Protein AF-Q30SD4-F1 (afdb_monomer_lite)

Radius of gyration: 23.13 Å; chains: 1; bounding box: 62×41×67 Å

Structure (mmCIF, N/CA/C/O backbone):
data_AF-Q30SD4-F1
#
_entry.id   AF-Q30SD4-F1
#
loop_
_atom_site.group_PDB
_atom_site.id
_atom_site.type_symbol
_atom_site.label_atom_id
_atom_site.label_alt_id
_atom_site.label_comp_id
_atom_site.label_asym_id
_atom_site.label_entity_id
_atom_site.label_seq_id
_atom_site.pdbx_PDB_ins_code
_atom_site.Cartn_x
_atom_site.Cartn_y
_atom_site.Cartn_z
_atom_site.occupancy
_atom_site.B_iso_or_equiv
_atom_site.auth_seq_id
_atom_site.auth_comp_id
_atom_site.auth_asym_id
_atom_site.auth_atom_id
_atom_site.pdbx_PDB_model_num
ATOM 1 N N . MET A 1 1 ? 18.926 -6.546 38.133 1.00 44.06 1 MET A N 1
ATOM 2 C CA . MET A 1 1 ? 18.300 -6.043 36.887 1.00 44.06 1 MET A CA 1
ATOM 3 C C . MET A 1 1 ? 18.639 -7.018 35.772 1.00 44.06 1 MET A C 1
ATOM 5 O O . MET A 1 1 ? 19.820 -7.206 35.518 1.00 44.06 1 MET A O 1
ATOM 9 N N . GLN A 1 2 ? 17.662 -7.690 35.157 1.00 50.31 2 GLN A N 1
ATOM 10 C CA . GLN A 1 2 ? 17.953 -8.517 33.979 1.00 50.31 2 GLN A CA 1
ATOM 11 C C . GLN A 1 2 ? 18.314 -7.593 32.810 1.00 50.31 2 GLN A C 1
ATOM 13 O O . GLN A 1 2 ? 17.524 -6.718 32.449 1.00 50.31 2 GLN A O 1
ATOM 18 N N . SER A 1 3 ? 19.510 -7.758 32.242 1.00 57.25 3 SER A N 1
ATOM 19 C CA . SER A 1 3 ? 19.921 -7.059 31.026 1.00 57.25 3 SER A CA 1
ATOM 20 C C . SER A 1 3 ? 19.121 -7.615 29.847 1.00 57.25 3 SER A C 1
ATOM 22 O O . SER A 1 3 ? 19.502 -8.573 29.180 1.00 57.25 3 SER A O 1
ATOM 24 N N . ASN A 1 4 ? 17.949 -7.038 29.590 1.00 68.81 4 ASN A N 1
ATOM 25 C CA . ASN A 1 4 ? 17.215 -7.365 28.376 1.00 68.81 4 ASN A CA 1
ATOM 26 C C . ASN A 1 4 ? 18.034 -6.891 27.173 1.00 68.81 4 ASN A C 1
ATOM 28 O O . ASN A 1 4 ? 18.190 -5.691 26.944 1.00 68.81 4 ASN A O 1
ATOM 32 N N . THR A 1 5 ? 18.566 -7.847 26.412 1.00 85.00 5 THR A N 1
ATOM 33 C CA . THR A 1 5 ? 19.289 -7.576 25.167 1.00 85.00 5 THR A CA 1
ATOM 34 C C . THR A 1 5 ? 18.397 -6.807 24.184 1.00 85.00 5 THR A C 1
ATOM 36 O O . THR A 1 5 ? 17.162 -6.877 24.247 1.00 85.00 5 THR A O 1
ATOM 39 N N . PHE A 1 6 ? 19.009 -6.086 23.237 1.00 88.25 6 PHE A N 1
ATOM 40 C CA . PHE A 1 6 ? 18.278 -5.379 22.177 1.00 88.25 6 PHE A CA 1
ATOM 41 C C . PHE A 1 6 ? 17.283 -6.300 21.456 1.00 88.25 6 PHE A C 1
ATOM 43 O O . PHE A 1 6 ? 16.153 -5.887 21.181 1.00 88.25 6 PHE A O 1
ATOM 50 N N . PHE A 1 7 ? 17.680 -7.553 21.203 1.00 87.75 7 PHE A N 1
ATOM 51 C CA . PHE A 1 7 ? 16.820 -8.550 20.579 1.00 87.75 7 PHE A CA 1
ATOM 52 C C . PHE A 1 7 ? 15.605 -8.874 21.450 1.00 87.75 7 PHE A C 1
ATOM 54 O O . PHE A 1 7 ? 14.485 -8.797 20.959 1.00 87.75 7 PHE A O 1
ATOM 61 N N . THR A 1 8 ? 15.784 -9.155 22.745 1.00 87.44 8 THR A N 1
ATOM 62 C CA . THR A 1 8 ? 14.663 -9.481 23.645 1.00 87.44 8 THR A CA 1
ATOM 63 C C . THR A 1 8 ? 13.639 -8.347 23.707 1.00 87.44 8 THR A C 1
ATOM 65 O O . THR A 1 8 ? 12.437 -8.597 23.633 1.00 87.44 8 THR A O 1
ATOM 68 N N . ARG A 1 9 ? 14.100 -7.090 23.759 1.00 85.81 9 ARG A N 1
ATOM 69 C CA . ARG A 1 9 ? 13.221 -5.909 23.798 1.00 85.81 9 ARG A CA 1
ATOM 70 C C . ARG A 1 9 ? 12.470 -5.672 22.485 1.00 85.81 9 ARG A C 1
ATOM 72 O O . ARG A 1 9 ? 11.329 -5.222 22.510 1.00 85.81 9 ARG A O 1
ATOM 79 N N . ASN A 1 10 ? 13.100 -5.962 21.346 1.00 89.88 10 ASN A N 1
ATOM 80 C CA . ASN A 1 10 ? 12.563 -5.646 20.020 1.00 89.88 10 ASN A CA 1
ATOM 81 C C . ASN A 1 10 ? 12.094 -6.873 19.227 1.00 89.88 10 ASN A C 1
ATOM 83 O O . ASN A 1 10 ? 11.762 -6.748 18.049 1.00 89.88 10 ASN A O 1
ATOM 87 N N . ARG A 1 11 ? 12.033 -8.051 19.855 1.00 89.88 11 ARG A N 1
ATOM 88 C CA . ARG A 1 11 ? 11.789 -9.341 19.195 1.00 89.88 11 ARG A CA 1
ATOM 89 C C . ARG A 1 11 ? 10.583 -9.314 18.262 1.00 89.88 11 ARG A C 1
ATOM 91 O O . ARG A 1 11 ? 10.686 -9.750 17.124 1.00 89.88 11 ARG A O 1
ATOM 98 N N . ALA A 1 12 ? 9.456 -8.772 18.720 1.00 86.88 12 ALA A N 1
ATOM 99 C CA . ALA A 1 12 ? 8.238 -8.703 17.916 1.00 86.88 12 ALA A CA 1
ATOM 100 C C . ALA A 1 12 ? 8.404 -7.822 16.666 1.00 86.88 12 ALA A C 1
ATOM 102 O O . ALA A 1 12 ? 7.915 -8.193 15.603 1.00 86.88 12 ALA A O 1
ATOM 103 N N . TYR A 1 13 ? 9.122 -6.698 16.763 1.00 89.31 13 TYR A N 1
ATOM 104 C CA . TYR A 1 13 ? 9.410 -5.838 15.612 1.00 89.31 13 TYR A CA 1
ATOM 105 C C . TYR A 1 13 ? 10.308 -6.549 14.604 1.00 89.31 13 TYR A C 1
ATOM 107 O O . TYR A 1 13 ? 9.969 -6.618 13.427 1.00 89.31 13 TYR A O 1
ATOM 115 N N . ILE A 1 14 ? 11.418 -7.114 15.089 1.00 88.06 14 ILE A N 1
ATOM 116 C CA . ILE A 1 14 ? 12.420 -7.789 14.260 1.00 88.06 14 ILE A CA 1
ATOM 117 C C . ILE A 1 14 ? 11.786 -8.974 13.533 1.00 88.06 14 ILE A C 1
ATOM 119 O O . ILE A 1 14 ? 11.896 -9.073 12.318 1.00 88.06 14 ILE A O 1
ATOM 123 N N . LEU A 1 15 ? 11.073 -9.845 14.253 1.00 89.69 15 LEU A N 1
ATOM 124 C CA . LEU A 1 15 ? 10.454 -11.028 13.656 1.00 89.69 15 LEU A CA 1
ATOM 125 C C . LEU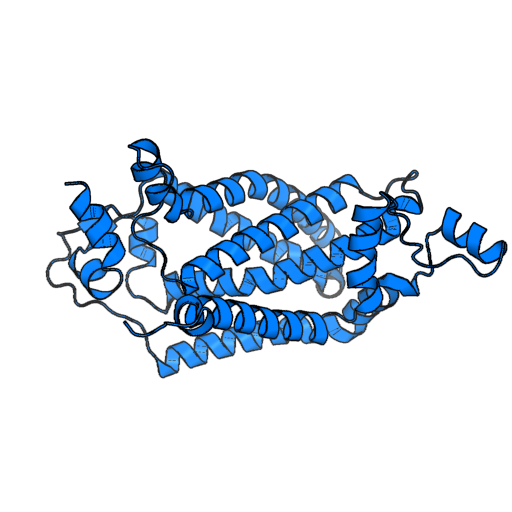 A 1 15 ? 9.326 -10.673 12.683 1.00 89.69 15 LEU A C 1
ATOM 127 O O . LEU A 1 15 ? 9.201 -11.332 11.658 1.00 89.69 15 LEU A O 1
ATOM 131 N N . THR A 1 16 ? 8.536 -9.629 12.963 1.00 85.19 16 THR A N 1
ATOM 132 C CA . THR A 1 16 ? 7.493 -9.183 12.023 1.00 85.19 16 THR A CA 1
ATOM 133 C C . THR A 1 16 ? 8.122 -8.641 10.742 1.00 85.19 16 THR A C 1
ATOM 135 O O . THR A 1 16 ? 7.699 -9.012 9.653 1.00 85.19 16 THR A O 1
ATOM 138 N N . LEU A 1 17 ? 9.155 -7.800 10.859 1.00 86.88 17 LEU A N 1
ATOM 139 C CA . LEU A 1 17 ? 9.842 -7.231 9.701 1.00 86.88 17 LEU A CA 1
ATOM 140 C C . LEU A 1 17 ? 10.563 -8.308 8.883 1.00 86.88 17 LEU A C 1
ATOM 142 O O . LEU A 1 17 ? 10.459 -8.301 7.663 1.00 86.88 17 LEU A O 1
ATOM 146 N N . LEU A 1 18 ? 11.240 -9.256 9.538 1.00 87.75 18 LEU A N 1
ATOM 147 C CA . LEU A 1 18 ? 11.870 -10.394 8.865 1.00 87.75 18 LEU A CA 1
ATOM 148 C C . LEU A 1 18 ? 10.833 -11.285 8.179 1.00 87.75 18 LEU A C 1
ATOM 150 O O . LEU A 1 18 ? 11.040 -11.669 7.036 1.00 87.75 18 LEU A O 1
ATOM 154 N N . GLY A 1 19 ? 9.712 -11.580 8.841 1.00 84.31 19 GLY A N 1
ATOM 155 C CA . GLY A 1 19 ? 8.626 -12.363 8.253 1.00 84.31 19 GLY A CA 1
ATOM 156 C C . GLY A 1 19 ? 8.065 -11.703 6.994 1.00 84.31 19 GLY A C 1
ATOM 157 O O . GLY A 1 19 ? 7.996 -12.342 5.949 1.00 84.31 19 GLY A O 1
ATOM 158 N N . LEU A 1 20 ? 7.746 -10.406 7.067 1.00 84.56 20 LEU A N 1
ATOM 159 C CA . LEU A 1 20 ? 7.292 -9.633 5.908 1.00 84.56 20 LEU A CA 1
ATOM 160 C C . LEU A 1 20 ? 8.366 -9.545 4.817 1.00 84.56 20 LEU A C 1
ATOM 162 O O . LEU A 1 20 ? 8.039 -9.662 3.642 1.00 84.56 20 LEU A O 1
ATOM 166 N N . GLY A 1 21 ? 9.635 -9.380 5.193 1.00 83.56 21 GLY A N 1
ATOM 167 C CA . GLY A 1 21 ? 10.759 -9.326 4.261 1.00 83.56 21 GLY A CA 1
ATOM 168 C C . GLY A 1 21 ? 10.976 -10.642 3.519 1.00 83.56 21 GLY A C 1
ATOM 169 O O . GLY A 1 21 ? 11.155 -10.625 2.310 1.00 83.56 21 GLY A O 1
ATOM 170 N N . VAL A 1 22 ? 10.901 -11.783 4.209 1.00 84.06 22 VAL A N 1
ATOM 171 C CA . VAL A 1 22 ? 11.019 -13.115 3.595 1.00 84.06 22 VAL A CA 1
ATOM 172 C C . VAL A 1 22 ? 9.834 -13.395 2.683 1.00 84.06 22 VAL A C 1
ATOM 174 O O . VAL A 1 22 ? 10.035 -13.810 1.547 1.00 84.06 22 VAL A O 1
ATOM 177 N N . VAL A 1 23 ? 8.608 -13.138 3.148 1.00 79.69 23 VAL A N 1
ATOM 178 C CA . VAL A 1 23 ? 7.401 -13.308 2.329 1.00 79.69 23 VAL A CA 1
ATOM 179 C C . VAL A 1 23 ? 7.492 -12.425 1.088 1.00 79.69 23 VAL A C 1
ATOM 181 O O . VAL A 1 23 ? 7.337 -12.919 -0.024 1.00 79.69 23 VAL A O 1
ATOM 184 N N . GLY A 1 24 ? 7.829 -11.147 1.262 1.00 78.50 24 GLY A N 1
ATOM 185 C CA . GLY A 1 24 ? 7.968 -10.219 0.151 1.00 78.50 24 GLY A CA 1
ATOM 186 C C . GLY A 1 24 ? 9.094 -10.591 -0.807 1.00 78.50 24 GLY A C 1
ATOM 187 O O . GLY A 1 24 ? 8.888 -10.545 -2.012 1.00 78.50 24 GLY A O 1
ATOM 188 N N . PHE A 1 25 ? 10.243 -11.040 -0.300 1.00 78.00 25 PHE A N 1
ATOM 189 C CA . PHE A 1 25 ? 11.340 -11.539 -1.127 1.00 78.00 25 PHE A CA 1
ATOM 190 C C . PHE A 1 25 ? 10.927 -12.771 -1.928 1.00 78.00 25 PHE A C 1
ATOM 192 O O . PHE A 1 25 ? 11.157 -12.798 -3.129 1.00 78.00 25 PHE A O 1
ATOM 199 N N . ILE A 1 26 ? 10.287 -13.764 -1.303 1.00 75.94 26 ILE A N 1
ATOM 200 C CA . ILE A 1 26 ? 9.808 -14.963 -2.003 1.00 75.94 26 ILE A CA 1
ATOM 201 C C . ILE A 1 26 ? 8.812 -14.564 -3.089 1.00 75.94 26 ILE A C 1
ATOM 203 O O . ILE A 1 26 ? 8.945 -15.023 -4.219 1.00 75.94 26 ILE A O 1
ATOM 207 N N . PHE A 1 27 ? 7.858 -13.682 -2.783 1.00 74.00 27 PHE A N 1
ATOM 208 C CA . PHE A 1 27 ? 6.905 -13.201 -3.778 1.00 74.00 27 PHE A CA 1
ATOM 209 C C . PHE A 1 27 ? 7.601 -12.485 -4.927 1.00 74.00 27 PHE A C 1
ATOM 211 O O . PHE A 1 27 ? 7.410 -12.852 -6.078 1.00 74.00 27 PHE A O 1
ATOM 218 N N . VAL A 1 28 ? 8.450 -11.505 -4.641 1.00 71.81 28 VAL A N 1
ATOM 219 C CA . VAL A 1 28 ? 9.130 -10.733 -5.681 1.00 71.81 28 VAL A CA 1
ATOM 220 C C . VAL A 1 28 ? 10.075 -11.624 -6.497 1.00 71.81 28 VAL A C 1
ATOM 222 O O . VAL A 1 28 ? 10.007 -11.593 -7.716 1.00 71.81 28 VAL A O 1
ATOM 225 N N . ALA A 1 29 ? 10.877 -12.485 -5.868 1.00 70.38 29 ALA A N 1
ATOM 226 C CA . ALA A 1 29 ? 11.831 -13.372 -6.543 1.00 70.38 29 ALA A CA 1
ATOM 227 C C . ALA A 1 29 ? 11.169 -14.495 -7.353 1.00 70.38 29 ALA A C 1
ATOM 229 O O . ALA A 1 29 ? 11.699 -14.931 -8.376 1.00 70.38 29 ALA A O 1
ATOM 230 N N . PHE A 1 30 ? 10.038 -15.022 -6.879 1.00 69.12 30 PHE A N 1
ATOM 231 C CA . PHE A 1 30 ? 9.330 -16.092 -7.575 1.00 69.12 30 PHE A CA 1
ATOM 232 C C . PHE A 1 30 ? 8.461 -15.538 -8.708 1.00 69.12 30 PHE A C 1
ATOM 234 O O . PHE A 1 30 ? 8.363 -16.156 -9.769 1.00 69.12 30 PHE A O 1
ATOM 241 N N . MET A 1 31 ? 7.864 -14.362 -8.517 1.00 64.75 31 MET A N 1
ATOM 242 C CA . MET A 1 31 ? 6.893 -13.801 -9.456 1.00 64.75 31 MET A CA 1
ATOM 243 C C . MET A 1 31 ? 7.508 -12.850 -10.469 1.00 64.75 31 MET A C 1
ATOM 245 O O . MET A 1 31 ? 7.034 -12.776 -11.601 1.00 64.75 31 MET A O 1
ATOM 249 N N . MET A 1 32 ? 8.567 -12.148 -10.081 1.00 67.25 32 MET A N 1
ATOM 250 C CA . MET A 1 32 ? 9.343 -11.313 -10.976 1.00 67.25 32 MET A CA 1
ATOM 251 C C . MET A 1 32 ? 10.646 -12.030 -11.288 1.00 67.25 32 MET A C 1
ATOM 253 O O . MET A 1 32 ? 11.397 -12.431 -10.402 1.00 67.25 32 MET A O 1
ATOM 257 N N . ILE A 1 33 ? 10.924 -12.187 -12.574 1.00 66.56 33 ILE A N 1
ATOM 258 C CA . ILE A 1 33 ? 12.281 -12.482 -13.000 1.00 66.56 33 ILE A CA 1
ATOM 259 C C . ILE A 1 33 ? 12.978 -11.114 -12.994 1.00 66.56 33 ILE A C 1
ATOM 261 O O . ILE A 1 33 ? 12.456 -10.166 -13.570 1.00 66.56 33 ILE A O 1
ATOM 265 N N . MET A 1 34 ? 14.081 -10.975 -12.265 1.00 70.56 34 MET A N 1
ATOM 266 C CA . MET A 1 34 ? 14.820 -9.716 -12.176 1.00 70.56 34 MET A CA 1
ATOM 267 C C . MET A 1 34 ? 16.307 -9.982 -11.969 1.00 70.56 34 MET A C 1
ATOM 269 O O . MET A 1 34 ? 16.675 -10.911 -11.244 1.00 70.56 34 MET A O 1
ATOM 273 N N . ASP A 1 35 ? 17.152 -9.137 -12.553 1.00 73.75 35 ASP A N 1
ATOM 274 C CA . ASP A 1 35 ? 18.556 -9.045 -12.166 1.00 73.75 35 ASP A CA 1
ATOM 275 C C . ASP A 1 35 ? 18.655 -8.332 -10.805 1.00 73.75 35 ASP A C 1
ATOM 277 O O . ASP A 1 35 ? 18.498 -7.113 -10.694 1.00 73.75 35 ASP A O 1
ATOM 281 N N . TRP A 1 36 ? 18.882 -9.112 -9.746 1.00 76.38 36 TRP A N 1
ATOM 282 C CA . TRP A 1 36 ? 19.004 -8.610 -8.375 1.00 76.38 36 TRP A CA 1
ATOM 283 C C . TRP A 1 36 ? 20.210 -7.698 -8.175 1.00 76.38 36 TRP A C 1
ATOM 285 O O . TRP A 1 36 ? 20.140 -6.754 -7.386 1.00 76.38 36 TRP A O 1
ATOM 295 N N . GLU A 1 37 ? 21.310 -7.971 -8.872 1.00 82.06 37 GLU A N 1
ATOM 296 C CA . GLU A 1 37 ? 22.510 -7.154 -8.772 1.00 82.06 37 GLU A CA 1
ATOM 297 C C . GLU A 1 37 ? 22.239 -5.776 -9.371 1.00 82.06 37 GLU A C 1
ATOM 299 O O . GLU A 1 37 ? 22.470 -4.757 -8.713 1.00 82.06 37 GLU A O 1
ATOM 304 N N . TYR A 1 38 ? 21.669 -5.744 -10.576 1.00 78.81 38 TYR A N 1
ATOM 305 C CA . TYR A 1 38 ? 21.277 -4.499 -11.219 1.00 78.81 38 TYR A CA 1
ATOM 306 C C . TYR A 1 38 ? 20.223 -3.750 -10.395 1.00 78.81 38 TYR A C 1
ATOM 308 O O . TYR A 1 38 ? 20.369 -2.553 -10.146 1.00 78.81 38 TYR A O 1
ATOM 316 N N . PHE A 1 39 ? 19.178 -4.439 -9.924 1.00 80.38 39 PHE A N 1
ATOM 317 C CA . PHE A 1 39 ? 18.084 -3.829 -9.164 1.00 80.38 39 PHE A CA 1
ATOM 318 C C . PHE A 1 39 ? 18.554 -3.145 -7.880 1.00 80.38 39 PHE A C 1
ATOM 320 O O . PHE A 1 39 ? 18.006 -2.113 -7.504 1.00 80.38 39 PHE A O 1
ATOM 327 N N . VAL A 1 40 ? 19.570 -3.689 -7.209 1.00 84.25 40 VAL A N 1
ATOM 328 C CA . VAL A 1 40 ? 20.144 -3.064 -6.011 1.00 84.25 40 VAL A CA 1
ATOM 329 C C . VAL A 1 40 ? 21.113 -1.939 -6.382 1.00 84.25 40 VAL A C 1
ATOM 331 O O . VAL A 1 40 ? 21.098 -0.883 -5.748 1.00 84.25 40 VAL A O 1
ATOM 334 N N . LYS A 1 41 ? 21.951 -2.127 -7.408 1.00 88.00 41 LYS A N 1
ATOM 335 C CA . LYS A 1 41 ? 22.983 -1.148 -7.786 1.00 88.00 41 LYS A CA 1
ATOM 336 C C . LYS A 1 41 ? 22.426 0.089 -8.482 1.00 88.00 41 LYS A C 1
ATOM 338 O O . LYS A 1 41 ? 22.918 1.184 -8.237 1.00 88.00 41 LYS A O 1
ATOM 343 N N . PHE A 1 42 ? 21.409 -0.054 -9.323 1.00 87.38 42 PHE A N 1
ATOM 344 C CA . PHE A 1 42 ? 20.836 1.053 -10.085 1.00 87.38 42 PHE A CA 1
ATOM 345 C C . PHE A 1 42 ? 20.269 2.197 -9.232 1.00 87.38 42 PHE A C 1
ATOM 347 O O . PHE A 1 42 ? 20.674 3.335 -9.461 1.00 87.38 42 PHE A O 1
ATOM 354 N N . PRO A 1 43 ? 19.407 1.973 -8.220 1.00 88.94 43 PRO A N 1
ATOM 355 C CA . PRO A 1 43 ? 18.937 3.065 -7.372 1.00 88.94 43 PRO A CA 1
ATOM 356 C C . PRO A 1 43 ? 20.086 3.731 -6.606 1.00 88.94 43 PRO A C 1
ATOM 358 O O . PRO A 1 43 ? 20.078 4.948 -6.452 1.00 88.94 43 PRO A O 1
ATOM 361 N N . LEU A 1 44 ? 21.102 2.971 -6.175 1.00 90.38 44 LEU A N 1
ATOM 362 C CA . LEU A 1 44 ? 22.301 3.540 -5.551 1.00 90.38 44 LEU A CA 1
ATOM 363 C C . LEU A 1 44 ? 23.075 4.422 -6.535 1.00 90.38 44 LEU A C 1
ATOM 365 O O . LEU A 1 44 ? 23.457 5.529 -6.175 1.00 90.38 44 LEU A O 1
ATOM 369 N N . HIS A 1 45 ? 23.259 3.971 -7.776 1.00 88.50 45 HIS A N 1
ATOM 370 C CA . HIS A 1 45 ? 23.884 4.755 -8.843 1.00 88.50 45 HIS A CA 1
ATOM 371 C C . HIS A 1 45 ? 23.137 6.065 -9.087 1.00 88.50 45 HIS A C 1
ATOM 373 O O . HIS A 1 45 ? 23.755 7.126 -9.063 1.00 88.50 45 HIS A O 1
ATOM 379 N N . VAL A 1 46 ? 21.810 6.013 -9.227 1.00 89.38 46 VAL A N 1
ATOM 380 C CA . VAL A 1 46 ? 20.964 7.206 -9.404 1.00 89.38 46 VAL A CA 1
ATOM 381 C C . VAL A 1 46 ? 21.110 8.165 -8.219 1.00 89.38 46 VAL A C 1
ATOM 383 O O . VAL A 1 46 ? 21.283 9.362 -8.424 1.00 89.38 46 VAL A O 1
ATOM 386 N N . ILE A 1 47 ? 21.084 7.660 -6.982 1.00 89.38 47 ILE A N 1
ATOM 387 C CA . ILE A 1 47 ? 21.203 8.487 -5.770 1.00 89.38 47 ILE A CA 1
ATOM 388 C C . ILE A 1 47 ? 22.596 9.122 -5.651 1.00 89.38 47 ILE A C 1
ATOM 390 O O . ILE A 1 47 ? 22.706 10.279 -5.255 1.00 89.38 47 ILE A O 1
ATOM 394 N N . LEU A 1 48 ? 23.656 8.374 -5.965 1.00 90.50 48 LEU A N 1
ATOM 395 C CA . LEU A 1 48 ? 25.040 8.809 -5.759 1.00 90.50 48 LEU A CA 1
ATOM 396 C C . LEU A 1 48 ? 25.580 9.686 -6.895 1.00 90.50 48 LEU A C 1
ATOM 398 O O . LEU A 1 48 ? 26.455 10.512 -6.649 1.00 90.50 48 LEU A O 1
ATOM 402 N N . SER A 1 49 ? 25.090 9.504 -8.122 1.00 87.94 49 SER A N 1
ATOM 403 C CA . SER A 1 49 ? 25.603 10.197 -9.314 1.00 87.94 49 SER A CA 1
ATOM 404 C C . SER A 1 49 ? 24.598 11.139 -9.977 1.00 87.94 49 SER A C 1
ATOM 406 O O . SER A 1 49 ? 24.995 11.971 -10.788 1.00 87.94 49 SER A O 1
ATOM 408 N N . GLY A 1 50 ? 23.302 11.010 -9.673 1.00 84.94 50 GLY A N 1
ATOM 409 C CA . GLY A 1 50 ? 22.230 11.696 -10.399 1.00 84.94 50 GLY A CA 1
ATOM 410 C C . GLY A 1 50 ? 21.952 11.131 -11.799 1.00 84.94 50 GLY A C 1
ATOM 411 O O . GLY A 1 50 ? 21.038 11.606 -12.469 1.00 84.94 50 GLY A O 1
ATOM 412 N N . ASP A 1 51 ? 22.703 10.123 -12.253 1.00 85.56 51 ASP A N 1
ATOM 413 C CA . ASP A 1 51 ? 22.591 9.561 -13.599 1.00 85.56 51 ASP A CA 1
ATOM 414 C C . ASP A 1 51 ? 21.510 8.475 -13.678 1.00 85.56 51 ASP A C 1
ATOM 416 O O . ASP A 1 51 ? 21.582 7.431 -13.028 1.00 85.56 51 ASP A O 1
ATOM 420 N N . THR A 1 52 ? 20.515 8.712 -14.530 1.00 85.25 52 THR A N 1
ATOM 421 C CA . THR A 1 52 ? 19.351 7.839 -14.735 1.00 85.25 52 THR A CA 1
ATOM 422 C C . THR A 1 52 ? 19.482 6.903 -15.936 1.00 85.25 52 THR A C 1
ATOM 424 O O . THR A 1 52 ? 18.696 5.958 -16.050 1.00 85.25 52 THR A O 1
ATOM 427 N N . ARG A 1 53 ? 20.522 7.076 -16.770 1.00 81.62 53 ARG A N 1
ATOM 428 C CA . ARG A 1 53 ? 20.748 6.298 -18.005 1.00 81.62 53 ARG A CA 1
ATOM 429 C C . ARG A 1 53 ? 20.914 4.803 -17.745 1.00 81.62 53 ARG A C 1
ATOM 431 O O . ARG A 1 53 ? 20.697 3.991 -18.640 1.00 81.62 53 ARG A O 1
ATOM 438 N N . GLY A 1 54 ? 21.315 4.425 -16.530 1.00 78.12 54 GLY A N 1
ATOM 439 C CA . GLY A 1 54 ? 21.435 3.030 -16.103 1.00 78.12 54 GLY A CA 1
ATOM 440 C C . GLY A 1 54 ? 22.692 2.309 -16.581 1.00 78.12 54 GLY A C 1
ATOM 441 O O . GLY A 1 54 ? 22.766 1.082 -16.478 1.00 78.12 54 GLY A O 1
ATOM 442 N N . VAL A 1 55 ? 23.678 3.044 -17.098 1.00 82.69 55 VAL A N 1
ATOM 443 C CA . VAL A 1 55 ? 24.999 2.517 -17.460 1.00 82.69 55 VAL A CA 1
ATOM 444 C C . VAL A 1 55 ? 25.827 2.365 -16.180 1.00 82.69 55 VAL A C 1
ATOM 446 O O . VAL A 1 55 ? 26.426 3.323 -15.708 1.00 82.69 55 VAL A O 1
ATOM 449 N N . LEU A 1 56 ? 25.819 1.162 -15.597 1.00 82.19 56 LEU A N 1
ATOM 450 C CA . LEU A 1 56 ? 26.496 0.876 -14.319 1.00 82.19 56 LEU A CA 1
ATOM 451 C C . LEU A 1 56 ? 27.984 0.525 -14.465 1.00 82.19 56 LEU A C 1
ATOM 453 O O . LEU A 1 56 ? 28.709 0.486 -13.474 1.00 82.19 56 LEU A O 1
ATOM 457 N N . VAL A 1 57 ? 28.426 0.220 -15.685 1.00 80.62 57 VAL A N 1
ATOM 458 C CA . VAL A 1 57 ? 29.802 -0.170 -16.014 1.00 80.62 57 VAL A CA 1
ATOM 459 C C . VAL A 1 57 ? 30.218 0.577 -17.273 1.00 80.62 57 VAL A C 1
ATOM 461 O O . VAL A 1 57 ? 29.393 0.786 -18.168 1.00 80.62 57 VAL A O 1
ATOM 464 N N . GLU A 1 58 ? 31.487 0.976 -17.346 1.00 82.56 58 GLU A N 1
ATOM 465 C CA . GLU A 1 58 ? 32.024 1.648 -18.526 1.00 82.56 58 GLU A CA 1
ATOM 466 C C . GLU A 1 58 ? 31.891 0.773 -19.789 1.00 82.56 58 GLU A C 1
ATOM 468 O O . GLU A 1 58 ? 32.089 -0.446 -19.734 1.00 82.56 58 GLU A O 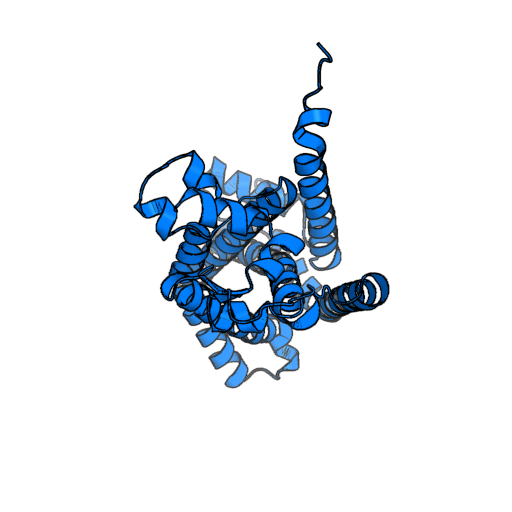1
ATOM 473 N N . PRO A 1 59 ? 31.528 1.369 -20.940 1.00 83.50 59 PRO A N 1
ATOM 474 C CA . PRO A 1 59 ? 31.397 0.635 -22.192 1.00 83.50 59 PRO A CA 1
ATOM 475 C C . PRO A 1 59 ? 32.758 0.099 -22.657 1.00 83.50 59 PRO A C 1
ATOM 477 O O . PRO A 1 59 ? 33.760 0.805 -22.626 1.00 83.50 59 PRO A O 1
ATOM 480 N N . THR A 1 60 ? 32.790 -1.132 -23.171 1.00 88.69 60 THR A N 1
ATOM 481 C CA . THR A 1 60 ? 34.026 -1.783 -23.645 1.00 88.69 60 THR A CA 1
ATOM 482 C C . THR A 1 60 ? 34.419 -1.372 -25.066 1.00 88.69 60 THR A C 1
ATOM 484 O O . THR A 1 60 ? 35.471 -1.769 -25.563 1.00 88.69 60 THR A O 1
ATOM 487 N N . SER A 1 61 ? 33.578 -0.591 -25.753 1.00 90.12 61 SER A N 1
ATOM 488 C CA . SER A 1 61 ? 33.834 -0.092 -27.106 1.00 90.12 61 SER A CA 1
ATOM 489 C C . SER A 1 61 ? 33.100 1.221 -27.390 1.00 90.12 61 SER A C 1
ATOM 491 O O . SER A 1 61 ? 32.051 1.504 -26.808 1.00 90.12 61 SER A O 1
ATOM 493 N N . ASN A 1 62 ? 33.598 1.985 -28.369 1.00 90.50 62 ASN A N 1
ATOM 494 C CA . ASN A 1 62 ? 32.938 3.204 -28.860 1.00 90.50 62 ASN A CA 1
ATOM 495 C C . ASN A 1 62 ? 31.538 2.922 -29.422 1.00 90.50 62 ASN A C 1
ATOM 497 O O . ASN A 1 62 ? 30.624 3.724 -29.245 1.00 90.50 62 ASN A O 1
ATOM 501 N N . TYR A 1 63 ? 31.350 1.763 -30.061 1.00 85.69 63 TYR A N 1
ATOM 502 C CA . TYR A 1 63 ? 30.037 1.338 -30.540 1.00 85.69 63 TYR A CA 1
ATOM 503 C C . TYR A 1 63 ? 29.061 1.136 -29.376 1.00 85.69 63 TYR A C 1
ATOM 505 O O . TYR A 1 63 ? 27.952 1.661 -29.408 1.00 85.69 63 TYR A O 1
ATOM 513 N N . GLN A 1 64 ? 29.486 0.450 -28.310 1.00 83.62 64 GLN A N 1
ATOM 514 C CA . GLN A 1 64 ? 28.659 0.273 -27.118 1.00 83.62 64 GLN A CA 1
ATOM 515 C C . GLN A 1 64 ? 28.365 1.609 -26.423 1.00 83.62 64 GLN A C 1
ATOM 517 O O . GLN A 1 64 ? 27.238 1.824 -25.990 1.00 83.62 64 GLN A O 1
ATOM 522 N N . ALA A 1 65 ? 29.335 2.524 -26.353 1.00 84.25 65 ALA A N 1
ATOM 523 C CA . ALA A 1 65 ? 29.121 3.865 -25.811 1.00 84.25 65 ALA A CA 1
ATOM 524 C C . ALA A 1 65 ? 28.044 4.631 -26.600 1.00 84.25 65 ALA A C 1
ATOM 526 O O . ALA A 1 65 ? 27.127 5.197 -26.007 1.00 84.25 65 ALA A O 1
ATOM 527 N N . MET A 1 66 ? 28.115 4.586 -27.934 1.00 84.69 66 MET A N 1
ATOM 528 C CA . MET A 1 66 ? 27.130 5.200 -28.827 1.00 84.69 66 MET A CA 1
ATOM 529 C C . MET A 1 66 ? 25.737 4.577 -28.658 1.00 84.69 66 MET A C 1
ATOM 531 O O . MET A 1 66 ? 24.754 5.303 -28.534 1.00 84.69 66 MET A O 1
ATOM 535 N N . VAL A 1 67 ? 25.642 3.244 -28.610 1.00 81.81 67 VAL A N 1
ATOM 536 C CA . VAL A 1 67 ? 24.371 2.533 -28.393 1.00 81.81 67 VAL A CA 1
ATOM 537 C C . VAL A 1 67 ? 23.780 2.877 -27.027 1.00 81.81 67 VAL A C 1
ATOM 539 O O . VAL A 1 67 ? 22.600 3.206 -26.947 1.00 81.81 67 VAL A O 1
ATOM 542 N N . ASN A 1 68 ? 24.597 2.879 -25.970 1.00 82.00 68 ASN A N 1
ATOM 543 C CA . ASN A 1 68 ? 24.163 3.249 -24.626 1.00 82.00 68 ASN A CA 1
ATOM 544 C C . ASN A 1 68 ? 23.644 4.693 -24.574 1.00 82.00 68 ASN A C 1
ATOM 546 O O . ASN A 1 68 ? 22.638 4.961 -23.923 1.00 82.00 68 ASN A O 1
ATOM 550 N N . ALA A 1 69 ? 24.304 5.617 -25.275 1.00 78.50 69 ALA A N 1
ATOM 551 C CA . ALA A 1 69 ? 23.873 7.006 -25.354 1.00 78.50 69 ALA A CA 1
ATOM 552 C C . ALA A 1 69 ? 22.561 7.168 -26.137 1.00 78.50 69 ALA A C 1
ATOM 554 O O . ALA A 1 69 ? 21.720 7.971 -25.747 1.00 78.50 69 ALA A O 1
ATOM 555 N N . ALA A 1 70 ? 22.353 6.402 -27.209 1.00 74.69 70 ALA A N 1
ATOM 556 C CA . ALA A 1 70 ? 21.169 6.526 -28.059 1.00 74.69 70 ALA A CA 1
ATOM 557 C C . ALA A 1 70 ? 19.940 5.769 -27.524 1.00 74.69 70 ALA A C 1
ATOM 559 O O . ALA A 1 70 ? 18.818 6.256 -27.639 1.00 74.69 70 ALA A O 1
ATOM 560 N N . PHE A 1 71 ? 20.137 4.593 -26.921 1.00 73.19 71 PHE A N 1
ATOM 561 C CA . PHE A 1 71 ? 19.057 3.654 -26.582 1.00 73.19 71 PHE A CA 1
ATOM 562 C C . PHE A 1 71 ? 19.071 3.184 -25.121 1.00 73.19 71 PHE A C 1
ATOM 564 O O . PHE A 1 71 ? 18.183 2.437 -24.702 1.00 73.19 71 PHE A O 1
ATOM 571 N N . GLY A 1 72 ? 20.054 3.626 -24.336 1.00 75.31 72 GLY A N 1
ATOM 572 C CA . GLY A 1 72 ? 20.329 3.099 -23.005 1.00 75.31 72 GLY A CA 1
ATOM 573 C C . GLY A 1 72 ? 21.164 1.813 -23.063 1.00 75.31 72 GLY A C 1
ATOM 574 O O . GLY A 1 72 ? 21.384 1.251 -24.140 1.00 75.31 72 GLY A O 1
ATOM 575 N N . PRO A 1 73 ? 21.648 1.322 -21.909 1.00 73.19 73 PRO A N 1
ATOM 576 C CA . PRO A 1 73 ? 22.337 0.040 -21.823 1.00 73.19 73 PRO A CA 1
ATOM 577 C C . PRO A 1 73 ? 21.426 -1.079 -22.315 1.00 73.19 73 PRO A C 1
ATOM 579 O O . PRO A 1 73 ? 20.201 -0.916 -22.344 1.00 73.19 73 PRO A O 1
ATOM 582 N N . SER A 1 74 ? 22.046 -2.207 -22.684 1.00 67.06 74 SER A N 1
ATOM 583 C CA . SER A 1 74 ? 21.377 -3.384 -23.248 1.00 67.06 74 SER A CA 1
ATOM 584 C C . SER A 1 74 ? 19.980 -3.582 -22.666 1.00 67.06 74 SER A C 1
ATOM 586 O O . SER A 1 74 ? 19.792 -3.549 -21.447 1.00 67.06 74 SER A O 1
ATOM 588 N N . TYR A 1 75 ? 19.000 -3.822 -23.545 1.00 55.81 75 TYR A N 1
ATOM 589 C CA . TYR A 1 75 ? 17.633 -4.165 -23.151 1.00 55.81 75 TYR A CA 1
ATOM 590 C C . TYR A 1 75 ? 17.623 -5.238 -22.056 1.00 55.81 75 TYR A C 1
ATOM 592 O O . TYR A 1 75 ? 16.802 -5.165 -21.142 1.00 55.81 75 TYR A O 1
ATOM 600 N N . ASN A 1 76 ? 18.618 -6.135 -22.113 1.00 56.56 76 ASN A N 1
ATOM 601 C CA . ASN A 1 76 ? 18.826 -7.242 -21.201 1.00 56.56 76 ASN A CA 1
ATOM 602 C C . ASN A 1 76 ? 19.223 -6.859 -19.755 1.00 56.56 76 ASN A C 1
ATOM 604 O O . ASN A 1 76 ? 19.303 -7.740 -18.917 1.00 56.56 76 ASN A O 1
ATOM 608 N N . ALA A 1 77 ? 19.484 -5.584 -19.451 1.00 57.12 77 ALA A N 1
ATOM 609 C CA . ALA A 1 77 ? 19.959 -5.156 -18.129 1.00 57.12 77 ALA A CA 1
ATOM 610 C C . ALA A 1 77 ? 18.845 -4.986 -17.074 1.00 57.12 77 ALA A C 1
ATOM 612 O O . ALA A 1 77 ? 19.110 -5.058 -15.882 1.00 57.12 77 ALA A O 1
ATOM 613 N N . ILE A 1 78 ? 17.603 -4.727 -17.502 1.00 55.91 78 ILE A N 1
ATOM 614 C CA . ILE A 1 78 ? 16.424 -4.620 -16.614 1.00 55.91 78 ILE A CA 1
ATOM 615 C C . ILE A 1 78 ? 15.212 -5.336 -17.224 1.00 55.91 78 ILE A C 1
ATOM 617 O O . ILE A 1 78 ? 14.390 -5.910 -16.513 1.00 55.91 78 ILE A O 1
ATOM 621 N N . ALA A 1 79 ? 15.035 -5.249 -18.548 1.00 51.47 79 ALA A N 1
ATOM 622 C CA . ALA A 1 79 ? 13.770 -5.565 -19.206 1.00 51.47 79 ALA A CA 1
ATOM 623 C C . ALA A 1 79 ? 13.669 -6.858 -20.039 1.00 51.47 79 ALA A C 1
ATOM 625 O O . ALA A 1 79 ? 12.542 -7.119 -20.475 1.00 51.47 79 ALA A O 1
ATOM 626 N N . PRO A 1 80 ? 14.696 -7.715 -20.249 1.00 48.97 80 PRO A N 1
ATOM 627 C CA . PRO A 1 80 ? 14.407 -9.007 -20.862 1.00 48.97 80 PRO A CA 1
ATOM 628 C C . PRO A 1 80 ? 13.505 -9.791 -19.908 1.00 48.97 80 PRO A C 1
ATOM 630 O O . PRO A 1 80 ? 12.620 -10.501 -20.359 1.00 48.97 80 PRO A O 1
ATOM 633 N N . GLU A 1 81 ? 13.641 -9.577 -18.598 1.00 49.94 81 GLU A N 1
ATOM 634 C CA . GLU A 1 81 ? 12.889 -10.264 -17.577 1.00 49.94 81 GLU A CA 1
ATOM 635 C C . GLU A 1 81 ? 11.515 -9.659 -17.278 1.00 49.94 81 GLU A C 1
ATOM 637 O O . GLU A 1 81 ? 10.699 -10.394 -16.756 1.00 49.94 81 GLU A O 1
ATOM 642 N N . ILE A 1 82 ? 11.165 -8.420 -17.668 1.00 46.41 82 ILE A N 1
ATOM 643 C CA . ILE A 1 82 ? 9.756 -7.961 -17.579 1.00 46.41 82 ILE A CA 1
ATOM 644 C C . ILE A 1 82 ? 8.949 -8.618 -18.681 1.00 46.41 82 ILE A C 1
ATOM 646 O O . ILE A 1 82 ? 7.892 -9.168 -18.408 1.00 46.41 82 ILE A O 1
ATOM 650 N N . ILE A 1 83 ? 9.424 -8.569 -19.929 1.00 48.94 83 ILE A N 1
ATOM 651 C CA . ILE A 1 83 ? 8.719 -9.231 -21.032 1.00 48.94 83 ILE A CA 1
ATOM 652 C C . ILE A 1 83 ? 8.747 -10.737 -20.819 1.00 48.94 83 ILE A C 1
ATOM 654 O O . ILE A 1 83 ? 7.737 -11.390 -21.041 1.00 48.94 83 ILE A O 1
ATOM 658 N N . ARG A 1 84 ? 9.856 -11.295 -20.328 1.00 57.66 84 ARG A N 1
ATOM 659 C CA . ARG A 1 84 ? 9.952 -12.724 -20.047 1.00 57.66 84 ARG A CA 1
ATOM 660 C C . ARG A 1 84 ? 9.189 -13.136 -18.785 1.00 57.66 84 ARG A C 1
ATOM 662 O O . ARG A 1 84 ? 8.510 -14.138 -18.839 1.00 57.66 84 ARG A O 1
ATOM 669 N N . ALA A 1 85 ? 9.183 -12.383 -17.685 1.00 56.53 85 ALA A N 1
ATOM 670 C CA . ALA A 1 85 ? 8.331 -12.668 -16.519 1.00 56.53 85 ALA A CA 1
ATOM 671 C C . ALA A 1 85 ? 6.858 -12.399 -16.812 1.00 56.53 85 ALA A C 1
ATOM 673 O O . ALA A 1 85 ? 6.008 -13.136 -16.334 1.00 56.53 85 ALA A O 1
ATOM 674 N N . SER A 1 86 ? 6.539 -11.388 -17.618 1.00 53.97 86 SER A N 1
ATOM 675 C CA . SER A 1 86 ? 5.195 -11.200 -18.151 1.00 53.97 86 SER A CA 1
ATOM 676 C C . SER A 1 86 ? 4.830 -12.431 -18.979 1.00 53.97 86 SER A C 1
ATOM 678 O O . SER A 1 86 ? 3.961 -13.188 -18.586 1.00 53.97 86 SER A O 1
ATOM 680 N N . ASN A 1 87 ? 5.577 -12.775 -20.022 1.00 58.91 87 ASN A N 1
ATOM 681 C CA . ASN A 1 87 ? 5.232 -13.893 -20.902 1.00 58.91 87 ASN A CA 1
ATOM 682 C C . ASN A 1 87 ? 5.283 -15.277 -20.223 1.00 58.91 87 ASN A C 1
ATOM 684 O O . ASN A 1 87 ? 4.377 -16.071 -20.440 1.00 58.91 87 ASN A O 1
ATOM 688 N N . GLU A 1 88 ? 6.285 -15.565 -19.391 1.00 63.81 88 GLU A N 1
ATOM 689 C CA . GLU A 1 88 ? 6.506 -16.874 -18.751 1.00 63.81 88 GLU A CA 1
ATOM 690 C C . GLU A 1 88 ? 5.861 -16.995 -17.366 1.00 63.81 88 GLU A C 1
ATOM 692 O O . GLU A 1 88 ? 5.541 -18.101 -16.939 1.00 63.81 88 GLU A O 1
ATOM 697 N N . ARG A 1 89 ? 5.710 -15.890 -16.618 1.00 64.38 89 ARG A N 1
ATOM 698 C CA . ARG A 1 89 ? 5.269 -15.921 -15.211 1.00 64.38 89 ARG A CA 1
ATOM 699 C C . ARG A 1 89 ? 3.988 -15.157 -14.902 1.00 64.38 89 ARG A C 1
ATOM 701 O O . ARG A 1 89 ? 3.422 -15.416 -13.841 1.00 64.38 89 ARG A O 1
ATOM 708 N N . GLN A 1 90 ? 3.428 -14.349 -15.813 1.00 60.50 90 GLN A N 1
ATOM 709 C CA . GLN A 1 90 ? 2.089 -13.758 -15.617 1.00 60.50 90 GLN A CA 1
ATOM 710 C C . GLN A 1 90 ? 1.000 -14.816 -15.413 1.00 60.50 90 GLN A C 1
ATOM 712 O O . GLN A 1 90 ? -0.054 -14.541 -14.829 1.00 60.50 90 GLN A O 1
ATOM 717 N N . GLU A 1 91 ? 1.240 -16.028 -15.914 1.00 64.56 91 GLU A N 1
ATOM 718 C CA . GLU A 1 91 ? 0.383 -17.191 -15.724 1.00 64.56 91 GLU A CA 1
ATOM 719 C C . GLU A 1 91 ? 0.434 -17.748 -14.308 1.00 64.56 91 GLU A C 1
ATOM 721 O O . GLU A 1 91 ? -0.518 -18.394 -13.890 1.00 64.56 91 GLU A O 1
ATOM 726 N N . PHE A 1 92 ? 1.483 -17.461 -13.539 1.00 69.25 92 PHE A N 1
ATOM 727 C CA . PHE A 1 92 ? 1.578 -17.872 -12.143 1.00 69.25 92 PHE A CA 1
ATOM 728 C C . PHE A 1 92 ? 1.062 -16.807 -11.173 1.00 69.25 92 PHE A C 1
ATOM 730 O O . PHE A 1 92 ? 0.741 -17.125 -10.032 1.00 69.25 92 PHE A O 1
ATOM 737 N N . ILE A 1 93 ? 0.932 -15.544 -11.604 1.00 68.88 93 ILE A N 1
ATOM 738 C CA . ILE A 1 93 ? 0.571 -14.429 -10.708 1.00 68.88 93 ILE A CA 1
ATOM 739 C C . ILE A 1 93 ? -0.825 -14.589 -10.109 1.00 68.88 93 ILE A C 1
ATOM 741 O O . ILE A 1 93 ? -1.026 -14.270 -8.942 1.00 68.88 93 ILE A O 1
ATOM 745 N N . TRP A 1 94 ? -1.781 -15.174 -10.826 1.00 67.75 94 TRP A N 1
ATOM 746 C CA . TRP A 1 94 ? -3.095 -15.437 -10.236 1.00 67.75 94 TRP A CA 1
ATOM 747 C C . TRP A 1 94 ? -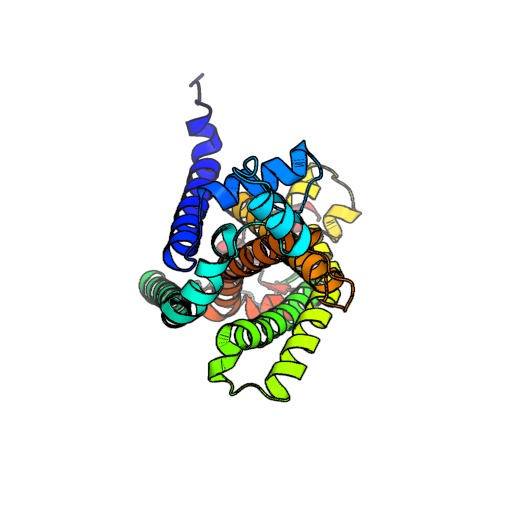3.062 -16.530 -9.153 1.00 67.75 94 TRP A C 1
ATOM 749 O O . TRP A 1 94 ? -3.832 -16.456 -8.197 1.00 67.75 94 TRP A O 1
ATOM 759 N N . TRP A 1 95 ? -2.132 -17.491 -9.234 1.00 71.69 95 TRP A N 1
ATOM 760 C CA . TRP A 1 95 ? -1.968 -18.530 -8.212 1.00 71.69 95 TRP A CA 1
ATOM 761 C C . TRP A 1 95 ? -1.489 -17.972 -6.873 1.00 71.69 95 TRP A C 1
ATOM 763 O O . TRP A 1 95 ? -1.816 -18.542 -5.837 1.00 71.69 95 TRP A O 1
ATOM 773 N N . VAL A 1 96 ? -0.784 -16.838 -6.871 1.00 70.44 96 VAL A N 1
ATOM 774 C CA . VAL A 1 96 ? -0.451 -16.103 -5.641 1.00 70.44 96 VAL A CA 1
ATOM 775 C C . VAL A 1 96 ? -1.713 -15.657 -4.918 1.00 70.44 96 VAL A C 1
ATOM 777 O O . VAL A 1 96 ? -1.863 -15.929 -3.730 1.00 70.44 96 VAL A O 1
ATOM 780 N N . PHE A 1 97 ? -2.647 -15.039 -5.640 1.00 71.94 97 PHE A N 1
ATOM 781 C CA . PHE A 1 97 ? -3.913 -14.602 -5.056 1.00 71.94 97 PHE A CA 1
ATOM 782 C C . PHE A 1 97 ? -4.779 -15.793 -4.638 1.00 71.94 97 PHE A C 1
ATOM 784 O O . PHE A 1 97 ? -5.423 -15.749 -3.595 1.00 71.94 97 PHE A O 1
ATOM 791 N N . VAL A 1 98 ? -4.753 -16.899 -5.390 1.00 79.25 98 VAL A N 1
ATOM 792 C CA . VAL A 1 98 ? -5.419 -18.147 -4.977 1.00 79.25 98 VAL A CA 1
ATOM 793 C C . VAL A 1 98 ? -4.805 -18.705 -3.692 1.00 79.25 98 VAL A C 1
ATOM 795 O O . VAL A 1 98 ? -5.546 -19.091 -2.790 1.00 79.25 98 VAL A O 1
ATOM 798 N N . ALA A 1 99 ? -3.475 -18.733 -3.576 1.00 78.94 99 ALA A N 1
ATOM 799 C CA . ALA A 1 99 ? -2.783 -19.191 -2.375 1.00 78.94 99 ALA A CA 1
ATOM 800 C C . ALA A 1 99 ? -3.108 -18.298 -1.171 1.00 78.94 99 ALA A C 1
ATOM 802 O O . ALA A 1 99 ? -3.374 -18.800 -0.082 1.00 78.94 99 ALA A O 1
ATOM 803 N N . GLU A 1 100 ? -3.157 -16.984 -1.371 1.00 75.62 100 GLU A N 1
ATOM 804 C CA . GLU A 1 100 ? -3.578 -16.025 -0.356 1.00 75.62 100 GLU A CA 1
ATOM 805 C C . GLU A 1 100 ? -5.029 -16.269 0.101 1.00 75.62 100 GLU A C 1
ATOM 807 O O . GLU A 1 100 ? -5.295 -16.383 1.300 1.00 75.62 100 GLU A O 1
ATOM 812 N N . ILE A 1 101 ? -5.965 -16.443 -0.837 1.00 82.38 101 ILE A N 1
ATOM 813 C CA . ILE A 1 101 ? -7.357 -16.799 -0.529 1.00 82.38 101 ILE A CA 1
ATOM 814 C C . ILE A 1 101 ? -7.415 -18.124 0.240 1.00 82.38 101 ILE A C 1
ATOM 816 O O . ILE A 1 101 ? -8.120 -18.217 1.245 1.00 82.38 101 ILE A O 1
ATOM 820 N N . ALA A 1 102 ? -6.647 -19.134 -0.174 1.00 85.19 102 ALA A N 1
ATOM 821 C CA . ALA A 1 102 ? -6.582 -20.423 0.507 1.00 85.19 102 ALA A CA 1
ATOM 822 C C . ALA A 1 102 ? -6.062 -20.289 1.948 1.00 85.19 102 ALA A C 1
ATOM 824 O O . ALA A 1 102 ? -6.599 -20.936 2.850 1.00 85.19 102 ALA A O 1
ATOM 825 N N . ILE A 1 103 ? -5.077 -19.416 2.193 1.00 83.50 103 ILE A N 1
ATOM 826 C CA . ILE A 1 103 ? -4.592 -19.092 3.542 1.00 83.50 103 ILE A CA 1
ATOM 827 C C . ILE A 1 103 ? -5.719 -18.478 4.377 1.00 83.50 103 ILE A C 1
ATOM 829 O O . ILE A 1 103 ? -5.952 -18.932 5.499 1.00 83.50 103 ILE A O 1
ATOM 833 N N . PHE A 1 104 ? -6.466 -17.505 3.845 1.00 82.25 104 PHE A N 1
ATOM 834 C CA . PHE A 1 104 ? -7.600 -16.916 4.564 1.00 82.25 104 PHE A CA 1
ATOM 835 C C . PHE A 1 104 ? -8.716 -17.933 4.832 1.00 82.25 104 PHE A C 1
ATOM 837 O O . PHE A 1 104 ? -9.251 -17.973 5.942 1.00 82.25 104 PHE A O 1
ATOM 844 N N . CYS A 1 105 ? -9.030 -18.804 3.871 1.00 85.75 105 CYS A N 1
ATOM 845 C CA . CYS A 1 105 ? -9.977 -19.903 4.056 1.00 85.75 105 CYS A CA 1
ATOM 846 C C . CYS A 1 105 ? -9.516 -20.865 5.158 1.00 85.75 105 CYS A C 1
ATOM 848 O O . CYS A 1 105 ? -10.298 -21.202 6.046 1.00 85.75 105 CYS A O 1
ATOM 850 N N . PHE A 1 106 ? -8.243 -21.265 5.154 1.00 88.69 106 PHE A N 1
ATOM 851 C CA . PHE A 1 106 ? -7.670 -22.107 6.201 1.00 88.69 106 PHE A CA 1
ATOM 852 C C . PHE A 1 106 ? -7.735 -21.428 7.572 1.00 88.69 106 PHE A C 1
ATOM 854 O O . PHE A 1 106 ? -8.157 -22.043 8.553 1.00 88.69 106 PHE A O 1
ATOM 861 N N . MET A 1 107 ? -7.360 -20.147 7.652 1.00 83.44 107 MET A N 1
ATOM 862 C CA . MET A 1 107 ? -7.455 -19.368 8.885 1.00 83.44 107 MET A CA 1
ATOM 863 C C . MET A 1 107 ? -8.896 -19.293 9.389 1.00 83.44 107 MET A C 1
ATOM 865 O O . MET A 1 107 ? -9.122 -19.428 10.590 1.00 83.44 107 MET A O 1
ATOM 869 N N . TYR A 1 108 ? -9.866 -19.124 8.493 1.00 84.75 108 TYR A N 1
ATOM 870 C CA . TYR A 1 108 ? -11.279 -19.121 8.848 1.00 84.75 108 TYR A CA 1
ATOM 871 C C . TYR A 1 108 ? -11.740 -20.475 9.392 1.00 84.75 108 TYR A C 1
ATOM 873 O O . TYR A 1 108 ? -12.361 -20.521 10.450 1.00 84.75 108 TYR A O 1
ATOM 881 N N . VAL A 1 109 ? -11.397 -21.580 8.723 1.00 88.50 109 VAL A N 1
ATOM 882 C CA . VAL A 1 109 ? -11.744 -22.938 9.180 1.00 88.50 109 VAL A CA 1
ATOM 883 C C . VAL A 1 109 ? -11.109 -23.244 10.539 1.00 88.50 109 VAL A C 1
ATOM 885 O O . VAL A 1 109 ? -11.760 -23.817 11.407 1.00 88.50 109 VAL A O 1
ATOM 888 N N . LYS A 1 110 ? -9.852 -22.836 10.752 1.00 89.81 110 LYS A N 1
ATOM 889 C CA . LYS A 1 110 ? -9.100 -23.140 11.976 1.00 89.81 110 LYS A CA 1
ATOM 890 C C . LYS A 1 110 ? -9.493 -22.273 13.172 1.00 89.81 110 LYS A C 1
ATOM 892 O O . LYS A 1 110 ? -9.589 -22.782 14.284 1.00 89.81 110 LYS A O 1
ATOM 897 N N . TYR A 1 111 ? -9.640 -20.965 12.971 1.00 85.81 111 TYR A N 1
ATOM 898 C CA . TYR A 1 111 ? -9.848 -20.006 14.063 1.00 85.81 111 TYR A CA 1
ATOM 899 C C . TYR A 1 111 ? -11.300 -19.545 14.198 1.00 85.81 111 TYR A C 1
ATOM 901 O O . TYR A 1 111 ? -11.663 -18.968 15.223 1.00 85.81 111 TYR A O 1
ATOM 909 N N . GLY A 1 112 ? -12.127 -19.805 13.187 1.00 86.00 112 GLY A N 1
ATOM 910 C CA . GLY A 1 112 ? -13.519 -19.393 13.151 1.00 86.00 112 GLY A CA 1
ATOM 911 C C . GLY A 1 112 ? -13.707 -17.878 13.093 1.00 86.00 112 GLY A C 1
ATOM 912 O O . GLY A 1 112 ? -12.770 -17.073 13.067 1.00 86.00 112 GLY A O 1
ATOM 913 N N . ARG A 1 113 ? -14.979 -17.479 13.095 1.00 88.06 113 ARG A N 1
ATOM 914 C CA . ARG A 1 113 ? -15.378 -16.078 13.220 1.00 88.06 113 ARG A CA 1
ATOM 915 C C . ARG A 1 113 ? -15.336 -15.655 14.684 1.00 88.06 113 ARG A C 1
ATOM 917 O O . ARG A 1 113 ? -16.006 -16.251 15.522 1.00 88.06 113 ARG A O 1
ATOM 924 N N . LYS A 1 114 ? -14.644 -14.558 14.983 1.00 88.88 114 LYS A N 1
ATOM 925 C CA . LYS A 1 114 ? -14.704 -13.915 16.298 1.00 88.88 114 LYS A CA 1
ATOM 926 C C . LYS A 1 114 ? -16.063 -13.247 16.479 1.00 88.88 114 LYS A C 1
ATOM 928 O O . LYS A 1 114 ? -16.463 -12.387 15.687 1.00 88.88 114 LYS A O 1
ATOM 933 N N . VAL A 1 115 ? -16.767 -13.639 17.535 1.00 90.69 115 VAL A N 1
ATOM 934 C CA . VAL A 1 115 ? -18.081 -13.108 17.901 1.00 90.69 115 VAL A CA 1
ATOM 935 C C . VAL A 1 115 ? -18.013 -12.645 19.348 1.00 90.69 115 VAL A C 1
ATOM 937 O O . VAL A 1 115 ? -17.734 -13.446 20.232 1.00 90.69 115 VAL A O 1
ATOM 940 N N . ALA A 1 116 ? -18.255 -11.356 19.576 1.00 90.38 116 ALA A N 1
ATOM 941 C CA . ALA A 1 116 ? -18.424 -10.838 20.927 1.00 90.38 116 ALA A CA 1
ATOM 942 C C . ALA A 1 116 ? -19.835 -11.146 21.434 1.00 90.38 116 ALA A C 1
ATOM 944 O O . ALA A 1 116 ? -20.808 -11.020 20.681 1.00 90.38 116 ALA A O 1
ATOM 945 N N . VAL A 1 117 ? -19.943 -11.502 22.711 1.00 92.69 117 VAL A N 1
ATOM 946 C CA . VAL A 1 117 ? -21.234 -11.619 23.394 1.00 92.69 117 VAL A CA 1
ATOM 947 C C . VAL A 1 117 ? -21.694 -10.209 23.749 1.00 92.69 117 VAL A C 1
ATOM 949 O O . VAL A 1 117 ? -21.004 -9.521 24.496 1.00 92.69 117 VAL A O 1
ATOM 952 N N . VAL A 1 118 ? -22.815 -9.769 23.174 1.00 90.50 118 VAL A N 1
ATOM 953 C CA . VAL A 1 118 ? -23.403 -8.447 23.434 1.00 90.50 118 VAL A CA 1
ATOM 954 C C . VAL A 1 118 ? -24.759 -8.644 24.100 1.00 90.50 118 VAL A C 1
ATOM 956 O O . VAL A 1 118 ? -25.706 -9.092 23.454 1.00 90.50 118 VAL A O 1
ATOM 959 N N . THR A 1 119 ? -24.831 -8.329 25.386 1.00 92.19 119 THR A N 1
ATOM 960 C CA . THR A 1 119 ? -26.034 -8.363 26.219 1.00 92.19 119 THR A CA 1
ATOM 961 C C . THR A 1 119 ? -26.810 -7.052 26.182 1.00 92.19 119 THR A C 1
ATOM 963 O O . THR A 1 119 ? -28.034 -7.084 26.280 1.00 92.19 119 THR A O 1
ATOM 966 N N . ASN A 1 120 ? -26.139 -5.914 25.964 1.00 91.31 120 ASN A N 1
ATOM 967 C CA . ASN A 1 120 ? -26.797 -4.614 25.818 1.00 91.31 120 ASN A CA 1
ATOM 968 C C . ASN A 1 120 ? -26.427 -3.915 24.492 1.00 91.31 120 ASN A C 1
ATOM 970 O O . ASN A 1 120 ? -25.465 -3.145 24.436 1.00 91.31 120 ASN A O 1
ATOM 974 N N . PRO A 1 121 ? -27.190 -4.142 23.406 1.00 88.31 121 PRO A N 1
ATOM 975 C CA . PRO A 1 121 ? -26.879 -3.571 22.096 1.00 88.31 121 PRO A CA 1
ATOM 976 C C . PRO A 1 121 ? -27.037 -2.049 21.992 1.00 88.31 121 PRO A C 1
ATOM 978 O O . PRO A 1 121 ? -26.551 -1.482 21.017 1.00 88.31 121 PRO A O 1
ATOM 981 N N . SER A 1 122 ? -27.733 -1.392 22.928 1.00 91.44 122 SER A N 1
ATOM 982 C CA . SER A 1 122 ? -27.984 0.055 22.871 1.00 91.44 122 SER A CA 1
ATOM 983 C C . SER A 1 122 ? -26.880 0.896 23.522 1.00 91.44 122 SER A C 1
ATOM 985 O O . SER A 1 122 ? -26.782 2.087 23.222 1.00 91.44 122 SER A O 1
ATOM 987 N N . ASP A 1 123 ? -26.013 0.301 24.354 1.00 94.31 123 ASP A N 1
ATOM 988 C CA . ASP A 1 123 ? -24.811 0.968 24.882 1.00 94.31 123 ASP A CA 1
ATOM 989 C C . ASP A 1 123 ? -23.703 0.993 23.823 1.00 94.31 123 ASP A C 1
ATOM 991 O O . ASP A 1 123 ? -22.740 0.218 23.840 1.00 94.31 123 ASP A O 1
ATOM 995 N N . GLU A 1 124 ? -23.869 1.886 22.852 1.00 94.06 124 GLU A N 1
ATOM 996 C CA . GLU A 1 124 ? -22.905 2.109 21.784 1.00 94.06 124 GLU A CA 1
ATOM 997 C C . GLU A 1 124 ? -21.979 3.297 22.078 1.00 94.06 124 GLU A C 1
ATOM 999 O O . GLU A 1 124 ? -22.383 4.346 22.585 1.00 94.06 124 GLU A O 1
ATOM 1004 N N . VAL A 1 125 ? -20.717 3.164 21.671 1.00 94.44 125 VAL A N 1
ATOM 1005 C CA . VAL A 1 125 ? -19.728 4.246 21.688 1.00 94.44 125 VAL A CA 1
ATOM 1006 C C . VAL A 1 125 ? -19.228 4.546 20.280 1.00 94.44 125 VAL A C 1
ATOM 1008 O O . VAL A 1 125 ? -19.071 3.650 19.447 1.00 94.44 125 VAL A O 1
ATOM 1011 N N . GLU A 1 126 ? -18.967 5.823 20.005 1.00 94.31 126 GLU A N 1
ATOM 1012 C CA . GLU A 1 126 ? -18.429 6.270 18.721 1.00 94.31 126 GLU A CA 1
ATOM 1013 C C . GLU A 1 126 ? -16.924 5.983 18.633 1.00 94.31 126 GLU A C 1
ATOM 1015 O O . GLU A 1 126 ? -16.115 6.519 19.395 1.00 94.31 126 GLU A O 1
ATOM 1020 N N . VAL A 1 127 ? -16.550 5.137 17.674 1.00 94.38 127 VAL A N 1
ATOM 1021 C CA . VAL A 1 127 ? -15.158 4.788 17.358 1.00 94.38 127 VAL A CA 1
ATOM 1022 C C . VAL A 1 127 ? -14.669 5.582 16.149 1.00 94.38 127 VAL A C 1
ATOM 1024 O O . VAL A 1 127 ? -13.556 6.115 16.160 1.00 94.38 127 VAL A O 1
ATOM 1027 N N . PHE A 1 128 ? -15.510 5.692 15.117 1.00 94.81 128 PHE A N 1
ATOM 1028 C CA . PHE A 1 128 ? -15.205 6.414 13.887 1.00 94.81 128 PHE A CA 1
ATOM 1029 C C . PHE A 1 128 ? -16.180 7.571 13.696 1.00 94.81 128 PHE A C 1
ATOM 1031 O O . PHE A 1 128 ? -17.378 7.359 13.514 1.00 94.81 128 PHE A O 1
ATOM 1038 N N . ASN A 1 129 ? -15.647 8.791 13.659 1.00 93.69 129 ASN A N 1
ATOM 1039 C CA . ASN A 1 129 ? -16.429 9.947 13.244 1.00 93.69 129 ASN A CA 1
ATOM 1040 C C . ASN A 1 129 ? -16.726 9.890 11.736 1.00 93.69 129 ASN A C 1
ATOM 1042 O O . ASN A 1 129 ? -16.245 9.016 11.006 1.00 93.69 129 ASN A O 1
ATOM 1046 N N . ILE A 1 130 ? -17.550 10.822 11.257 1.00 94.81 130 ILE A N 1
ATOM 1047 C CA . ILE A 1 130 ? -17.941 10.863 9.844 1.00 94.81 130 ILE A CA 1
ATOM 1048 C C . ILE A 1 130 ? -16.749 11.076 8.903 1.00 94.81 130 ILE A C 1
ATOM 1050 O O . ILE A 1 130 ? -16.704 10.456 7.846 1.00 94.81 130 ILE A O 1
ATOM 1054 N N . PHE A 1 131 ? -15.753 11.864 9.316 1.00 94.56 131 PHE A N 1
ATOM 1055 C CA . PHE A 1 131 ? -14.537 12.089 8.538 1.00 94.56 131 PHE A CA 1
ATOM 1056 C C . PHE A 1 131 ? -13.722 10.798 8.381 1.00 94.56 131 PHE A C 1
ATOM 1058 O O . PHE A 1 131 ? -13.393 10.419 7.262 1.00 94.56 131 PHE A O 1
ATOM 1065 N N . HIS A 1 132 ? -13.475 10.062 9.471 1.00 95.31 132 HIS A N 1
ATOM 1066 C CA . HIS A 1 132 ? -12.785 8.769 9.432 1.00 95.31 132 HIS A CA 1
ATOM 1067 C C . HIS A 1 132 ? -13.496 7.796 8.494 1.00 95.31 132 HIS A C 1
ATOM 1069 O O . HIS A 1 132 ? -12.855 7.161 7.663 1.00 95.31 132 HIS A O 1
ATOM 1075 N N . ARG A 1 133 ? -14.826 7.695 8.607 1.00 94.94 133 ARG A N 1
ATOM 1076 C CA . ARG A 1 133 ? -15.619 6.812 7.748 1.00 94.94 133 ARG A CA 1
ATOM 1077 C C . ARG A 1 133 ? -15.532 7.216 6.283 1.00 94.94 133 ARG A C 1
ATOM 1079 O O . ARG A 1 133 ? -15.322 6.343 5.452 1.00 94.94 133 ARG A O 1
ATOM 1086 N N . ALA A 1 134 ? -15.657 8.506 5.973 1.00 95.19 134 ALA A N 1
ATOM 1087 C CA . ALA A 1 134 ? -15.559 9.003 4.606 1.00 95.19 134 ALA A CA 1
ATOM 1088 C C . ALA A 1 134 ? -14.198 8.665 3.982 1.00 95.19 134 ALA A C 1
ATOM 1090 O O . ALA A 1 134 ? -14.155 8.103 2.893 1.00 95.19 134 ALA A O 1
ATOM 1091 N N . VAL A 1 135 ? -13.100 8.924 4.701 1.00 95.25 135 VAL A N 1
ATOM 1092 C CA . VAL A 1 135 ? -11.742 8.619 4.226 1.00 95.25 135 VAL A CA 1
ATOM 1093 C C . VAL A 1 135 ? -11.552 7.111 4.024 1.00 95.25 135 VAL A C 1
ATOM 1095 O O . VAL A 1 135 ? -11.064 6.704 2.973 1.00 95.25 135 VAL A O 1
ATOM 1098 N N . ILE A 1 136 ? -11.985 6.271 4.975 1.00 93.19 136 ILE A N 1
ATOM 1099 C CA . ILE A 1 136 ? -11.846 4.809 4.864 1.00 93.19 136 ILE A CA 1
ATOM 1100 C C . ILE A 1 136 ? -12.667 4.262 3.690 1.00 93.19 136 ILE A C 1
ATOM 1102 O O . ILE A 1 136 ? -12.135 3.503 2.884 1.00 93.19 136 ILE A O 1
ATOM 1106 N N . TRP A 1 137 ? -13.941 4.644 3.561 1.00 93.12 137 TRP A N 1
ATOM 1107 C CA . TRP A 1 137 ? -14.805 4.148 2.485 1.00 93.12 137 TRP A CA 1
ATOM 1108 C C . TRP A 1 137 ? -14.353 4.616 1.109 1.00 93.12 137 TRP A C 1
ATOM 1110 O O . TRP A 1 137 ? -14.302 3.811 0.180 1.00 93.12 137 TRP A O 1
ATOM 1120 N N . LEU A 1 138 ? -13.973 5.886 0.980 1.00 94.00 138 LEU A N 1
ATOM 1121 C CA . LEU A 1 138 ? -13.463 6.409 -0.279 1.00 94.00 138 LEU A CA 1
ATOM 1122 C C . LEU A 1 138 ? -12.143 5.726 -0.661 1.00 94.00 138 LEU A C 1
ATOM 1124 O O . LEU A 1 138 ? -11.970 5.342 -1.815 1.00 94.00 138 LEU A O 1
ATOM 1128 N N . ASN A 1 139 ? -11.260 5.470 0.312 1.00 92.88 139 ASN A N 1
ATOM 1129 C CA . ASN A 1 139 ? -10.056 4.679 0.080 1.00 92.88 139 ASN A CA 1
ATOM 1130 C C . ASN A 1 139 ? -10.386 3.253 -0.388 1.00 92.88 139 ASN A C 1
ATOM 1132 O O . ASN A 1 139 ? -9.770 2.790 -1.339 1.00 92.88 139 ASN A O 1
ATOM 1136 N N . ILE A 1 140 ? -11.364 2.569 0.221 1.00 90.50 140 ILE A N 1
ATOM 1137 C CA . ILE A 1 140 ? -11.795 1.226 -0.216 1.00 90.50 140 ILE A CA 1
ATOM 1138 C C . ILE A 1 140 ? -12.252 1.253 -1.680 1.00 90.50 140 ILE A C 1
ATOM 1140 O O . ILE A 1 140 ? -11.785 0.442 -2.474 1.00 90.50 140 ILE A O 1
ATOM 1144 N N . VAL A 1 141 ? -13.123 2.194 -2.056 1.00 92.12 141 VAL A N 1
ATOM 1145 C CA . VAL A 1 141 ? -13.657 2.295 -3.426 1.00 92.12 141 VAL A CA 1
ATOM 1146 C C . VAL A 1 141 ? -12.544 2.556 -4.444 1.00 92.12 141 VAL A C 1
ATOM 1148 O O . VAL A 1 141 ? -12.473 1.877 -5.472 1.00 92.12 141 VAL A O 1
ATOM 1151 N N . VAL A 1 142 ? -11.652 3.506 -4.153 1.00 94.06 142 VAL A N 1
ATOM 1152 C CA . VAL A 1 142 ? -10.542 3.857 -5.049 1.00 94.06 142 VAL A CA 1
ATOM 1153 C C . VAL A 1 142 ? -9.560 2.698 -5.184 1.00 94.06 142 VAL A C 1
ATOM 1155 O O . VAL A 1 142 ? -9.194 2.348 -6.301 1.00 94.06 142 VAL A O 1
ATOM 1158 N N . ILE A 1 143 ? -9.191 2.046 -4.080 1.00 90.62 143 ILE A N 1
ATOM 1159 C CA . ILE A 1 143 ? -8.294 0.886 -4.095 1.00 90.62 143 ILE A CA 1
ATOM 1160 C C . ILE A 1 143 ? -8.888 -0.276 -4.890 1.00 90.62 143 ILE A C 1
ATOM 1162 O O . ILE A 1 143 ? -8.197 -0.838 -5.732 1.00 90.62 143 ILE A O 1
ATOM 1166 N N . VAL A 1 144 ? -10.160 -0.627 -4.679 1.00 89.44 144 VAL A N 1
ATOM 1167 C CA . VAL A 1 144 ? -10.819 -1.691 -5.457 1.00 89.44 144 VAL A CA 1
ATOM 1168 C C . VAL A 1 144 ? -10.782 -1.362 -6.951 1.00 89.44 144 VAL A C 1
ATOM 1170 O O . VAL A 1 144 ? -10.477 -2.225 -7.772 1.00 89.44 144 VAL A O 1
ATOM 1173 N N . SER A 1 145 ? -11.012 -0.097 -7.305 1.00 92.88 145 SER A N 1
ATOM 1174 C CA . SER A 1 145 ? -10.950 0.365 -8.694 1.00 92.88 145 SER A CA 1
ATOM 1175 C C . SER A 1 145 ? -9.524 0.299 -9.261 1.00 92.88 145 SER A C 1
ATOM 1177 O O . SER A 1 145 ? -9.332 -0.173 -10.382 1.00 92.88 145 SER A O 1
ATOM 1179 N N . LEU A 1 146 ? -8.510 0.701 -8.484 1.00 93.00 146 LEU A N 1
ATOM 1180 C CA . LEU A 1 146 ? -7.087 0.593 -8.837 1.00 93.00 146 LEU A CA 1
ATOM 1181 C C . LEU A 1 146 ? -6.647 -0.858 -9.028 1.00 93.00 146 LEU A C 1
ATOM 1183 O O . LEU A 1 146 ? -5.882 -1.144 -9.942 1.00 93.00 146 LEU A O 1
ATOM 1187 N N . ILE A 1 147 ? -7.159 -1.778 -8.214 1.00 87.50 147 ILE A N 1
ATOM 1188 C CA . ILE A 1 147 ? -6.903 -3.210 -8.356 1.00 87.50 147 ILE A CA 1
ATOM 1189 C C . ILE A 1 147 ? -7.481 -3.707 -9.679 1.00 87.50 147 ILE A C 1
ATOM 1191 O O . ILE A 1 147 ? -6.744 -4.246 -10.493 1.00 87.50 147 ILE A O 1
ATOM 1195 N N . ILE A 1 148 ? -8.769 -3.480 -9.943 1.00 86.81 148 ILE A N 1
ATOM 1196 C CA . ILE A 1 148 ? -9.419 -3.966 -11.172 1.00 86.81 148 ILE A CA 1
ATOM 1197 C C . ILE A 1 148 ? -8.715 -3.418 -12.423 1.00 86.81 148 ILE A C 1
ATOM 1199 O O . ILE A 1 148 ? -8.388 -4.165 -13.347 1.00 86.81 148 ILE A O 1
ATOM 1203 N N . THR A 1 149 ? -8.451 -2.113 -12.439 1.00 91.69 149 THR A N 1
ATOM 1204 C CA . THR A 1 149 ? -7.790 -1.440 -13.565 1.00 91.69 149 THR A CA 1
ATOM 1205 C C . THR A 1 149 ? -6.321 -1.855 -13.707 1.00 91.69 149 THR A C 1
ATOM 1207 O O . THR A 1 149 ? -5.877 -2.147 -14.814 1.00 91.69 149 THR A O 1
ATOM 1210 N N . GLY A 1 150 ? -5.578 -1.968 -12.602 1.00 86.81 150 GLY A N 1
ATOM 1211 C CA . GLY A 1 150 ? -4.172 -2.380 -12.595 1.00 86.81 150 GLY A CA 1
ATOM 1212 C C . GLY A 1 150 ? -3.990 -3.830 -13.030 1.00 86.81 150 GLY A C 1
ATOM 1213 O O . GLY A 1 150 ? -3.099 -4.132 -13.822 1.00 86.81 150 GLY A O 1
ATOM 1214 N N . PHE A 1 151 ? -4.902 -4.711 -12.607 1.00 79.25 151 PHE A N 1
ATOM 1215 C CA . PHE A 1 151 ? -4.967 -6.078 -13.107 1.00 79.25 151 PHE A CA 1
ATOM 1216 C C . PHE A 1 151 ? -5.168 -6.080 -14.627 1.00 79.25 151 PHE A C 1
ATOM 1218 O O . PHE A 1 151 ? -4.431 -6.743 -15.352 1.00 79.25 151 PHE A O 1
ATOM 1225 N N . ASN A 1 152 ? -6.100 -5.290 -15.155 1.00 82.06 152 ASN A N 1
ATOM 1226 C CA . ASN A 1 152 ? -6.282 -5.231 -16.603 1.00 82.06 152 ASN A CA 1
ATOM 1227 C C . ASN A 1 152 ? -5.012 -4.787 -17.356 1.00 82.06 152 ASN A C 1
ATOM 1229 O O . ASN A 1 152 ? -4.724 -5.350 -18.406 1.00 82.06 152 ASN A O 1
ATOM 1233 N N . ILE A 1 153 ? -4.219 -3.861 -16.802 1.00 80.00 153 ILE A N 1
ATOM 1234 C CA . ILE A 1 153 ? -2.925 -3.464 -17.385 1.00 80.00 153 ILE A CA 1
ATOM 1235 C C . ILE A 1 153 ? -1.939 -4.641 -17.387 1.00 80.00 153 ILE A C 1
ATOM 1237 O O . ILE A 1 153 ? -1.289 -4.893 -18.400 1.00 80.00 153 ILE A O 1
ATOM 1241 N N . THR A 1 154 ? -1.829 -5.380 -16.278 1.00 75.06 154 THR A N 1
ATOM 1242 C CA . THR A 1 154 ? -0.924 -6.540 -16.171 1.00 75.06 154 THR A CA 1
ATOM 1243 C C . THR A 1 154 ? -1.349 -7.699 -17.079 1.00 75.06 154 THR A C 1
ATOM 1245 O O . THR A 1 154 ? -0.498 -8.362 -17.660 1.00 75.06 154 THR A O 1
ATOM 1248 N N . TRP A 1 155 ? -2.654 -7.927 -17.247 1.00 71.19 155 TRP A N 1
ATOM 1249 C CA . TRP A 1 155 ? -3.215 -9.041 -18.023 1.00 71.19 155 TRP A CA 1
ATOM 1250 C C . TRP A 1 155 ? -3.916 -8.593 -19.310 1.00 71.19 155 TRP A C 1
ATOM 1252 O O . TRP A 1 155 ? -4.837 -9.265 -19.778 1.00 71.19 155 TRP A O 1
ATOM 1262 N N . GLY A 1 156 ? -3.468 -7.491 -19.916 1.00 65.81 156 GLY A N 1
ATOM 1263 C CA . GLY A 1 156 ? -4.097 -6.895 -21.102 1.00 65.81 156 GLY A CA 1
ATOM 1264 C C . GLY A 1 156 ? -4.233 -7.849 -22.296 1.00 65.81 156 GLY A C 1
ATOM 1265 O O . GLY A 1 156 ? -5.156 -7.727 -23.097 1.00 65.81 156 GLY A O 1
ATOM 1266 N N . MET A 1 157 ? -3.361 -8.861 -22.386 1.00 66.44 157 MET A N 1
ATOM 1267 C CA . MET A 1 157 ? -3.466 -9.911 -23.406 1.00 66.44 157 MET A CA 1
ATOM 1268 C C . MET A 1 157 ? -4.697 -10.811 -23.214 1.00 66.44 157 MET A C 1
ATOM 1270 O O . MET A 1 157 ? -5.275 -11.266 -24.195 1.00 66.44 157 MET A O 1
ATOM 1274 N N . ARG A 1 158 ? -5.141 -11.042 -21.970 1.00 70.81 158 ARG A N 1
ATOM 1275 C CA . ARG A 1 158 ? -6.347 -11.838 -21.668 1.00 70.81 158 ARG A CA 1
ATOM 1276 C C . ARG A 1 158 ? -7.633 -11.056 -21.892 1.00 70.81 158 ARG A C 1
ATOM 1278 O O . ARG A 1 158 ? -8.650 -11.653 -22.224 1.00 70.81 158 ARG A O 1
ATOM 1285 N N . SER A 1 159 ? -7.594 -9.738 -21.713 1.00 67.38 159 SER A N 1
ATOM 1286 C CA . SER A 1 159 ? -8.735 -8.868 -22.008 1.00 67.38 159 SER A CA 1
ATOM 1287 C C . SER A 1 159 ? -8.892 -8.563 -23.502 1.00 67.38 159 SER A C 1
ATOM 1289 O O . SER A 1 159 ? -9.844 -7.885 -23.871 1.00 67.38 159 SER A O 1
ATOM 1291 N N . GLY A 1 160 ? -7.999 -9.073 -24.364 1.00 67.88 160 GLY A N 1
ATOM 1292 C CA . GLY A 1 160 ? -8.071 -8.902 -25.819 1.00 67.88 160 GLY A CA 1
ATOM 1293 C C . GLY A 1 160 ? -7.658 -7.512 -26.316 1.00 67.88 160 GLY A C 1
ATOM 1294 O O . GLY A 1 160 ? -7.807 -7.223 -27.501 1.00 67.88 160 GLY A O 1
ATOM 1295 N N . GLY A 1 161 ? -7.123 -6.656 -25.438 1.00 75.25 161 GLY A N 1
ATOM 1296 C CA . GLY A 1 161 ? -6.736 -5.285 -25.773 1.00 75.25 161 GLY A CA 1
ATOM 1297 C C . GLY A 1 161 ? -7.921 -4.380 -26.145 1.00 75.25 161 GLY A C 1
ATOM 1298 O O . GLY A 1 161 ? -9.008 -4.480 -25.580 1.00 75.25 161 GLY A O 1
ATOM 1299 N N . GLY A 1 162 ? -7.691 -3.452 -27.079 1.00 82.06 162 GLY A N 1
ATOM 1300 C CA . GLY A 1 162 ? -8.721 -2.551 -27.607 1.00 82.06 162 GLY A CA 1
ATOM 1301 C C . GLY A 1 162 ? -9.112 -1.399 -26.674 1.00 82.06 162 GLY A C 1
ATOM 1302 O O . GLY A 1 162 ? -8.371 -1.022 -25.762 1.00 82.06 162 GLY A O 1
ATOM 1303 N N . GLU A 1 163 ? -10.289 -0.819 -26.921 1.00 85.88 163 GLU A N 1
ATOM 1304 C CA . GLU A 1 163 ? -10.774 0.373 -26.212 1.00 85.88 163 GLU A CA 1
ATOM 1305 C C . GLU A 1 163 ? -10.901 0.154 -24.702 1.00 85.88 163 GLU A C 1
ATOM 1307 O O . GLU A 1 163 ? -10.538 1.027 -23.919 1.00 85.88 163 GLU A O 1
ATOM 1312 N N . VAL A 1 164 ? -11.349 -1.029 -24.271 1.00 83.88 164 VAL A N 1
ATOM 1313 C CA . VAL A 1 164 ? -11.509 -1.348 -22.844 1.00 83.88 164 VAL A CA 1
ATOM 1314 C C . VAL A 1 164 ? -10.168 -1.274 -22.112 1.00 83.88 164 VAL A C 1
ATOM 1316 O O . VAL A 1 164 ? -10.084 -0.649 -21.056 1.00 83.88 164 VAL A O 1
ATOM 1319 N N . ALA A 1 165 ? -9.106 -1.852 -22.679 1.00 83.75 165 ALA A N 1
ATOM 1320 C CA . ALA A 1 165 ? -7.772 -1.785 -22.085 1.00 83.75 165 ALA A CA 1
ATOM 1321 C C . ALA A 1 165 ? -7.227 -0.346 -22.059 1.00 83.75 165 ALA A C 1
ATOM 1323 O O . ALA A 1 165 ? -6.616 0.069 -21.072 1.00 83.75 165 ALA A O 1
ATOM 1324 N N . PHE A 1 166 ? -7.496 0.439 -23.107 1.00 84.31 166 PHE A N 1
ATOM 1325 C CA . PHE A 1 166 ? -7.139 1.857 -23.154 1.00 84.31 166 PHE A CA 1
ATOM 1326 C C . PHE A 1 166 ? -7.851 2.670 -22.055 1.00 84.31 166 PHE A C 1
ATOM 1328 O O . PHE A 1 166 ? -7.196 3.377 -21.286 1.00 84.31 166 PHE A O 1
ATOM 1335 N N . PHE A 1 167 ? -9.172 2.521 -21.914 1.00 89.44 167 PHE A N 1
ATOM 1336 C CA . PHE A 1 167 ? -9.956 3.223 -20.894 1.00 89.44 167 PHE A CA 1
ATOM 1337 C C . PHE A 1 167 ? -9.587 2.807 -19.470 1.00 89.44 167 PHE A C 1
ATOM 1339 O O . PHE A 1 167 ? -9.481 3.665 -18.592 1.00 89.44 167 PHE A O 1
ATOM 1346 N N . LEU A 1 168 ? -9.370 1.512 -19.221 1.00 90.25 168 LEU A N 1
ATOM 1347 C CA . LEU A 1 168 ? -8.957 1.019 -17.905 1.00 90.25 168 LEU A CA 1
ATOM 1348 C C . LEU A 1 168 ? -7.561 1.518 -17.534 1.00 90.25 168 LEU A C 1
ATOM 1350 O O . LEU A 1 168 ? -7.344 1.864 -16.374 1.00 90.25 168 LEU A O 1
ATOM 1354 N N . ARG A 1 169 ? -6.651 1.647 -18.506 1.00 87.94 169 ARG A N 1
ATOM 1355 C CA . ARG A 1 169 ? -5.347 2.275 -18.286 1.00 87.94 169 ARG A CA 1
ATOM 1356 C C . ARG A 1 169 ? -5.477 3.746 -17.896 1.00 87.94 169 ARG A C 1
ATOM 1358 O O . ARG A 1 169 ? -4.970 4.130 -16.846 1.00 87.94 169 ARG A O 1
ATOM 1365 N N . GLY A 1 170 ? -6.183 4.550 -18.692 1.00 89.38 170 GLY A N 1
ATOM 1366 C CA . GLY A 1 170 ? -6.374 5.972 -18.381 1.00 89.38 170 GLY A CA 1
ATOM 1367 C C . GLY A 1 170 ? -7.086 6.176 -17.040 1.00 89.38 170 GLY A C 1
ATOM 1368 O O . GLY A 1 170 ? -6.717 7.043 -16.251 1.00 89.38 170 GLY A O 1
ATOM 1369 N N . SER A 1 171 ? -8.053 5.311 -16.726 1.00 93.69 171 SER A N 1
ATOM 1370 C CA . SER A 1 171 ? -8.739 5.318 -15.432 1.00 93.69 171 SER A CA 1
ATOM 1371 C C . SER A 1 171 ? -7.789 4.989 -14.282 1.00 93.69 171 SER A C 1
ATOM 1373 O O . SER A 1 171 ? -7.857 5.646 -13.249 1.00 93.69 171 SER A O 1
ATOM 1375 N N . HIS A 1 172 ? -6.891 4.011 -14.447 1.00 94.75 172 HIS A N 1
ATOM 1376 C CA . HIS A 1 172 ? -5.900 3.644 -13.432 1.00 94.75 172 HIS A CA 1
ATOM 1377 C C . HIS A 1 172 ? -5.005 4.829 -13.060 1.00 94.75 172 HIS A C 1
ATOM 1379 O O . HIS A 1 172 ? -4.825 5.132 -11.882 1.00 94.75 172 HIS A O 1
ATOM 1385 N N . GLU A 1 173 ? -4.484 5.521 -14.073 1.00 92.00 173 GLU A N 1
ATOM 1386 C CA . GLU A 1 173 ? -3.596 6.672 -13.908 1.00 92.00 173 GLU A CA 1
ATOM 1387 C C . GLU A 1 173 ? -4.314 7.810 -13.155 1.00 92.00 173 GLU A C 1
ATOM 1389 O O . GLU A 1 173 ? -3.807 8.318 -12.151 1.00 92.00 173 GLU A O 1
ATOM 1394 N N . MET A 1 174 ? -5.552 8.135 -13.549 1.00 92.19 174 MET A N 1
ATOM 1395 C CA . MET A 1 174 ? -6.358 9.167 -12.883 1.00 92.19 174 MET A CA 1
ATOM 1396 C C . MET A 1 174 ? -6.768 8.784 -11.457 1.00 92.19 174 MET A C 1
ATOM 1398 O O . MET A 1 174 ? -6.696 9.609 -10.544 1.00 92.19 174 MET A O 1
ATOM 1402 N N . LEU A 1 175 ? -7.17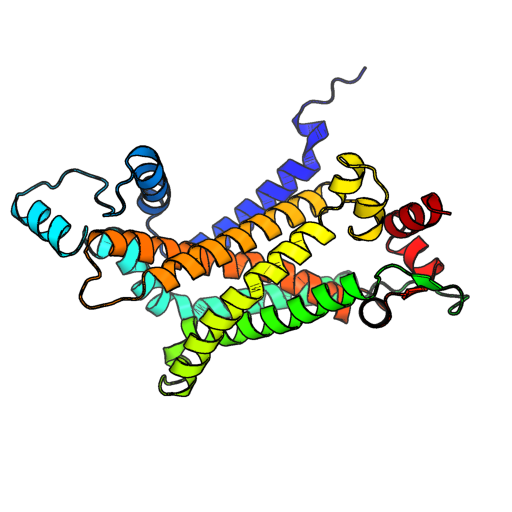0 7.530 -11.238 1.00 95.12 175 LEU A N 1
ATOM 1403 C CA . LEU A 1 175 ? -7.486 7.014 -9.906 1.00 95.12 175 LEU A CA 1
ATOM 1404 C C . LEU A 1 175 ? -6.259 7.046 -8.992 1.00 95.12 175 LEU A C 1
ATOM 1406 O O . LEU A 1 175 ? -6.410 7.325 -7.807 1.00 95.12 175 LEU A O 1
ATOM 1410 N N . GLY A 1 176 ? -5.056 6.819 -9.527 1.00 93.69 176 GLY A N 1
ATOM 1411 C CA . GLY A 1 176 ? -3.803 6.920 -8.779 1.00 93.69 176 GLY A CA 1
ATOM 1412 C C . GLY A 1 176 ? -3.551 8.338 -8.263 1.00 93.69 176 GLY A C 1
ATOM 1413 O O . GLY A 1 176 ? -3.206 8.521 -7.095 1.00 93.69 176 GLY A O 1
ATOM 1414 N N . LEU A 1 177 ? -3.812 9.354 -9.091 1.00 91.38 177 LEU A N 1
ATOM 1415 C CA . LEU A 1 177 ? -3.721 10.762 -8.686 1.00 91.38 177 LEU A CA 1
ATOM 1416 C C . LEU A 1 177 ? -4.764 11.128 -7.623 1.00 91.38 177 LEU A C 1
ATOM 1418 O O . LEU A 1 177 ? -4.437 11.800 -6.646 1.00 91.38 177 LEU A O 1
ATOM 1422 N N . VAL A 1 178 ? -6.003 10.649 -7.772 1.00 92.62 178 VAL A N 1
ATOM 1423 C CA . VAL A 1 178 ? -7.064 10.822 -6.760 1.00 92.62 178 VAL A CA 1
ATOM 1424 C C . VAL A 1 178 ? -6.721 10.087 -5.463 1.00 92.62 178 VAL A C 1
ATOM 1426 O O . VAL A 1 178 ? -7.057 10.550 -4.371 1.00 92.62 178 VAL A O 1
ATOM 1429 N N . TRP A 1 179 ? -6.033 8.951 -5.559 1.00 95.25 179 TRP A N 1
ATOM 1430 C CA . TRP A 1 179 ? -5.630 8.174 -4.400 1.00 95.25 179 TRP A CA 1
ATOM 1431 C C . TRP A 1 179 ? -4.547 8.865 -3.575 1.00 95.25 179 TRP A C 1
ATOM 1433 O O . TRP A 1 179 ? -4.558 8.708 -2.361 1.00 95.25 179 TRP A O 1
ATOM 1443 N N . LEU A 1 180 ? -3.668 9.681 -4.165 1.00 93.75 180 LEU A N 1
ATOM 1444 C CA . LEU A 1 180 ? -2.600 10.381 -3.436 1.00 93.75 180 LEU A CA 1
ATOM 1445 C C . LEU A 1 180 ? -3.088 11.137 -2.182 1.00 93.75 180 LEU A C 1
ATOM 1447 O O . LEU A 1 180 ? -2.600 10.840 -1.085 1.00 93.75 180 LEU A O 1
ATOM 1451 N N . PRO A 1 181 ? -4.053 12.078 -2.272 1.00 94.56 181 PRO A N 1
ATOM 1452 C CA . PRO A 1 181 ? -4.548 12.777 -1.089 1.00 94.56 181 PRO A CA 1
ATOM 1453 C C . PRO A 1 181 ? -5.282 11.845 -0.112 1.00 94.56 181 PRO A C 1
ATOM 1455 O O . PRO A 1 181 ? -5.253 12.080 1.096 1.00 94.56 181 PRO A O 1
ATOM 1458 N N . LEU A 1 182 ? -5.905 10.767 -0.598 1.00 94.38 182 LEU A N 1
ATOM 1459 C CA . LEU A 1 182 ? -6.620 9.801 0.242 1.00 94.38 182 LEU A CA 1
ATOM 1460 C C . LEU A 1 182 ? -5.683 8.878 1.007 1.00 94.38 182 LEU A C 1
ATOM 1462 O O . LEU A 1 182 ? -5.881 8.664 2.199 1.00 94.38 182 LEU A O 1
ATOM 1466 N N . TRP A 1 183 ? -4.648 8.366 0.351 1.00 94.50 183 TRP A N 1
ATOM 1467 C CA . TRP A 1 183 ? -3.575 7.611 0.976 1.00 94.50 183 TRP A CA 1
ATOM 1468 C C . TRP A 1 183 ? -2.877 8.458 2.039 1.00 94.50 183 TRP A C 1
ATOM 1470 O O . TRP A 1 183 ? -2.629 7.970 3.144 1.00 94.50 183 TRP A O 1
ATOM 1480 N N . PHE A 1 184 ? -2.623 9.740 1.754 1.00 94.81 184 PHE A N 1
ATOM 1481 C CA . PHE A 1 184 ? -2.051 10.655 2.737 1.00 94.81 184 PHE A CA 1
ATOM 1482 C C . PHE A 1 184 ? -2.991 10.845 3.934 1.00 94.81 184 PHE A C 1
ATOM 1484 O O . PHE A 1 184 ? -2.573 10.665 5.078 1.00 94.81 184 PHE A O 1
ATOM 1491 N N . ALA A 1 185 ? -4.280 11.112 3.695 1.00 95.19 185 ALA A N 1
ATOM 1492 C CA . ALA A 1 185 ? -5.278 11.219 4.758 1.00 95.19 185 ALA A CA 1
ATOM 1493 C C . ALA A 1 185 ? -5.378 9.927 5.589 1.00 95.19 185 ALA A C 1
ATOM 1495 O O . ALA A 1 185 ? -5.365 9.994 6.817 1.00 95.19 185 ALA A O 1
ATOM 1496 N N . MET A 1 186 ? -5.407 8.756 4.945 1.00 93.88 186 MET A N 1
ATOM 1497 C CA . MET A 1 186 ? -5.389 7.441 5.597 1.00 93.88 186 MET A CA 1
ATOM 1498 C C . MET A 1 186 ? -4.144 7.258 6.468 1.00 93.88 186 MET A C 1
ATOM 1500 O O . MET A 1 186 ? -4.256 6.840 7.621 1.00 93.88 186 MET A O 1
ATOM 1504 N N . SER A 1 187 ? -2.971 7.614 5.944 1.00 94.44 187 SER A N 1
ATOM 1505 C CA . SER A 1 187 ? -1.694 7.541 6.658 1.00 94.44 187 SER A CA 1
ATOM 1506 C C . SER A 1 187 ? -1.700 8.433 7.897 1.00 94.44 187 SER A C 1
ATOM 1508 O O . SER A 1 187 ? -1.284 7.997 8.970 1.00 94.44 187 SER A O 1
ATOM 1510 N N . VAL A 1 188 ? -2.249 9.646 7.782 1.00 94.25 188 VAL A N 1
ATOM 1511 C CA . VAL A 1 188 ? -2.397 10.578 8.903 1.00 94.25 188 VAL A CA 1
ATOM 1512 C C . VAL A 1 188 ? -3.372 10.032 9.941 1.00 94.25 188 VAL A C 1
ATOM 1514 O O . VAL A 1 188 ? -2.974 9.866 11.089 1.00 94.25 188 VAL A O 1
ATOM 1517 N N . ILE A 1 189 ? -4.619 9.696 9.583 1.00 94.94 189 ILE A N 1
ATOM 1518 C CA . ILE A 1 189 ? -5.609 9.238 10.577 1.00 94.94 189 ILE A CA 1
ATOM 1519 C C . ILE A 1 189 ? -5.176 7.934 11.259 1.00 94.94 189 ILE A C 1
ATOM 1521 O O . ILE A 1 189 ? -5.489 7.712 12.429 1.00 94.94 189 ILE A O 1
ATOM 1525 N N . ALA A 1 190 ? -4.436 7.068 10.563 1.00 93.62 190 ALA A N 1
ATOM 1526 C CA . ALA A 1 190 ? -3.923 5.823 11.114 1.00 93.62 190 ALA A CA 1
ATOM 1527 C C . ALA A 1 190 ? -2.608 6.001 11.896 1.00 93.62 190 ALA A C 1
ATOM 1529 O O . ALA A 1 190 ? -2.160 5.041 12.524 1.00 93.62 190 ALA A O 1
ATOM 1530 N N . PHE A 1 191 ? -2.003 7.193 11.956 1.00 94.12 191 PHE A N 1
ATOM 1531 C CA . PHE A 1 191 ? -0.770 7.417 12.713 1.00 94.12 191 PHE A CA 1
ATOM 1532 C C . PHE A 1 191 ? -1.030 7.538 14.225 1.00 94.12 191 PHE A C 1
ATOM 1534 O O . PHE A 1 191 ? -0.890 8.595 14.836 1.00 94.12 191 PHE A O 1
ATOM 1541 N N . LYS A 1 192 ? -1.418 6.425 14.862 1.00 92.19 192 LYS A N 1
ATOM 1542 C CA . LYS A 1 192 ? -1.825 6.373 16.281 1.00 92.19 192 LYS A CA 1
ATOM 1543 C C . LYS A 1 192 ? -0.772 6.910 17.248 1.00 92.19 192 LYS A C 1
ATOM 1545 O O . LYS A 1 192 ? -1.130 7.537 18.245 1.00 92.19 192 LYS A O 1
ATOM 1550 N N . ASP A 1 193 ? 0.504 6.722 16.930 1.00 88.81 193 ASP A N 1
ATOM 1551 C CA . ASP A 1 193 ? 1.617 7.194 17.756 1.00 88.81 193 ASP A CA 1
ATOM 1552 C C . ASP A 1 193 ? 1.771 8.726 17.743 1.00 88.81 193 ASP A C 1
ATOM 1554 O O . ASP A 1 193 ? 2.356 9.286 18.671 1.00 88.81 193 ASP A O 1
ATOM 1558 N N . ALA A 1 194 ? 1.151 9.436 16.790 1.00 87.19 194 ALA A N 1
ATOM 1559 C CA . ALA A 1 194 ? 1.075 10.898 16.808 1.00 87.19 194 ALA A CA 1
ATOM 1560 C C . ALA A 1 194 ? 0.405 11.439 18.078 1.00 87.19 194 ALA A C 1
ATOM 1562 O O . ALA A 1 194 ? 0.704 12.551 18.502 1.00 87.19 194 ALA A O 1
ATOM 1563 N N . LYS A 1 195 ? -0.472 10.657 18.725 1.00 84.94 195 LYS A N 1
ATOM 1564 C CA . LYS A 1 195 ? -1.084 11.038 20.009 1.00 84.94 195 LYS A CA 1
ATOM 1565 C C . LYS A 1 195 ? -0.067 11.117 21.148 1.00 84.94 195 LYS A C 1
ATOM 1567 O O . LYS A 1 195 ? -0.303 11.846 22.106 1.00 84.94 195 LYS A O 1
ATOM 1572 N N . ILE A 1 196 ? 1.023 10.355 21.054 1.00 85.25 196 ILE A N 1
ATOM 1573 C CA . ILE A 1 196 ? 2.118 10.357 22.028 1.00 85.25 196 ILE A CA 1
ATOM 1574 C C . ILE A 1 196 ? 3.051 11.536 21.732 1.00 85.25 196 ILE A C 1
ATOM 1576 O O . ILE A 1 196 ? 3.434 12.256 22.646 1.00 85.25 196 ILE A O 1
ATOM 1580 N N . LEU A 1 197 ? 3.369 11.756 20.452 1.00 84.88 197 LEU A N 1
ATOM 1581 C CA . LEU A 1 197 ? 4.309 12.790 20.005 1.00 84.88 197 LEU A CA 1
ATOM 1582 C C . LEU A 1 197 ? 3.734 14.212 20.094 1.00 84.88 197 LEU A C 1
ATOM 1584 O O . LEU A 1 197 ? 4.410 15.134 20.535 1.00 84.88 197 LEU A O 1
ATOM 1588 N N . PHE A 1 198 ? 2.475 14.388 19.694 1.00 83.62 198 PHE A N 1
ATOM 1589 C CA . PHE A 1 198 ? 1.800 15.681 19.571 1.00 83.62 198 PHE A CA 1
ATOM 1590 C C . PHE A 1 198 ? 0.482 15.648 20.349 1.00 83.62 198 PHE A C 1
ATOM 1592 O O . PHE A 1 198 ? -0.601 15.777 19.776 1.00 83.62 198 PHE A O 1
ATOM 1599 N N . ASN A 1 199 ? 0.562 15.398 21.658 1.00 80.44 199 ASN A N 1
ATOM 1600 C CA . ASN A 1 199 ? -0.581 15.199 22.556 1.00 80.44 199 ASN A CA 1
ATOM 1601 C C . ASN A 1 199 ? -1.454 16.467 22.705 1.00 80.44 199 ASN A C 1
ATOM 1603 O O . ASN A 1 199 ? -1.378 17.183 23.700 1.00 80.44 199 ASN A O 1
ATOM 1607 N N . ASN A 1 200 ? -2.307 16.745 21.718 1.00 86.62 200 ASN A N 1
ATOM 1608 C CA . ASN A 1 200 ? -3.198 17.901 21.674 1.00 86.62 200 ASN A CA 1
ATOM 1609 C C . ASN A 1 200 ? -4.632 17.495 21.282 1.00 86.62 200 ASN A C 1
ATOM 1611 O O . ASN A 1 200 ? -4.933 16.333 20.997 1.00 86.62 200 ASN A O 1
ATOM 1615 N N . SER A 1 201 ? -5.564 18.448 21.325 1.00 84.62 201 SER A N 1
ATOM 1616 C CA . SER A 1 201 ? -6.983 18.182 21.054 1.00 84.62 201 SER A CA 1
ATOM 1617 C C . SER A 1 201 ? -7.247 17.783 19.597 1.00 84.62 201 SER A C 1
ATOM 1619 O O . SER A 1 201 ? -8.137 16.970 19.340 1.00 84.62 201 SER A O 1
ATOM 1621 N N . MET A 1 202 ? -6.461 18.307 18.654 1.00 84.88 202 MET A N 1
ATOM 1622 C CA . MET A 1 202 ? -6.593 18.037 17.225 1.00 84.88 202 MET A CA 1
ATOM 1623 C C . MET A 1 202 ? -6.173 16.603 16.897 1.00 84.88 202 MET A C 1
ATOM 1625 O O . MET A 1 202 ? -6.954 15.863 16.300 1.00 84.88 202 MET A O 1
ATOM 1629 N N . THR A 1 203 ? -5.007 16.157 17.369 1.00 84.38 203 THR A N 1
ATOM 1630 C CA . THR A 1 203 ? -4.532 14.781 17.157 1.00 84.38 203 THR A CA 1
ATOM 1631 C C . THR A 1 203 ? -5.460 13.758 17.811 1.00 84.38 203 THR A C 1
ATOM 1633 O O . THR A 1 203 ? -5.779 12.730 17.221 1.00 84.38 203 THR A O 1
ATOM 1636 N N . LYS A 1 204 ? -6.025 14.055 18.986 1.00 83.06 204 LYS A N 1
ATOM 1637 C CA . LYS A 1 204 ? -7.009 13.172 19.646 1.00 83.06 204 LYS A CA 1
ATOM 1638 C C . LYS A 1 204 ? -8.330 13.001 18.882 1.00 83.06 204 LYS A C 1
ATOM 1640 O O . LYS A 1 204 ? -9.031 12.003 19.132 1.00 83.06 204 LYS A O 1
ATOM 1645 N N . LYS A 1 205 ? -8.685 13.973 18.029 1.00 87.06 205 LYS A N 1
ATOM 1646 C CA . LYS A 1 205 ? -9.895 13.989 17.189 1.00 87.06 205 LYS A CA 1
ATOM 1647 C C . LYS A 1 205 ? -9.651 13.395 15.801 1.00 87.06 205 LYS A C 1
ATOM 1649 O O . LYS A 1 205 ? -10.493 12.626 15.352 1.00 87.06 205 LYS A O 1
ATOM 1654 N N . LEU A 1 206 ? -8.529 13.747 15.172 1.00 91.12 206 LEU A N 1
ATOM 1655 C CA . LEU A 1 206 ? -8.163 13.356 13.807 1.00 91.12 206 LEU A CA 1
ATOM 1656 C C . LEU A 1 206 ? -7.639 11.916 13.709 1.00 91.12 206 LEU A C 1
ATOM 1658 O O . LEU A 1 206 ? -7.816 11.261 12.690 1.00 91.12 206 LEU A O 1
ATOM 1662 N N . ILE A 1 207 ? -6.962 11.429 14.750 1.00 94.69 207 ILE A N 1
ATOM 1663 C CA . ILE A 1 207 ? -6.329 10.110 14.739 1.00 94.69 207 ILE A CA 1
ATOM 1664 C C . ILE A 1 207 ? -7.306 9.041 15.241 1.00 94.69 207 ILE A C 1
ATOM 1666 O O . ILE A 1 207 ? -7.985 9.213 16.263 1.00 94.69 207 ILE A O 1
ATOM 1670 N N . LEU A 1 208 ? -7.318 7.893 14.562 1.00 94.25 208 LEU A N 1
ATOM 1671 C CA . LEU A 1 208 ? -8.108 6.717 14.914 1.00 94.25 208 LEU A CA 1
ATOM 1672 C C . LEU A 1 208 ? -7.849 6.268 16.353 1.00 94.25 208 LEU A C 1
ATOM 1674 O O . LEU A 1 208 ? -6.719 6.297 16.842 1.00 94.25 208 LEU A O 1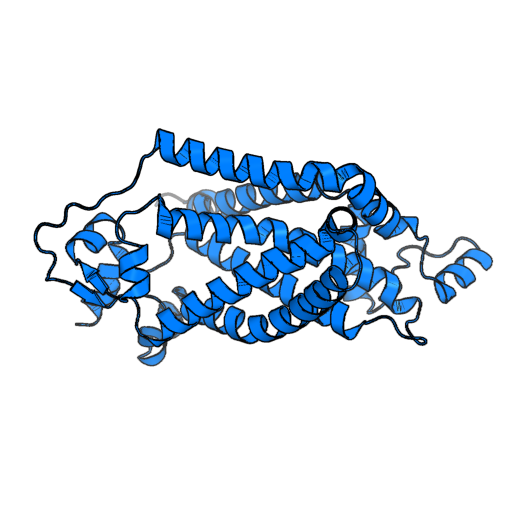
ATOM 1678 N N . LYS A 1 209 ? -8.902 5.822 17.043 1.00 92.69 209 LYS A N 1
ATOM 1679 C CA . LYS A 1 209 ? -8.850 5.427 18.458 1.00 92.69 209 LYS A CA 1
ATOM 1680 C C . LYS A 1 209 ? -7.973 4.185 18.707 1.00 92.69 209 LYS A C 1
ATOM 1682 O O . LYS A 1 209 ? -7.728 3.379 17.804 1.00 92.69 209 LYS A O 1
ATOM 1687 N N . GLY A 1 210 ? -7.488 4.051 19.940 1.00 91.06 210 GLY A N 1
ATOM 1688 C CA . GLY A 1 210 ? -6.626 2.951 20.392 1.00 91.06 210 GLY A CA 1
ATOM 1689 C C . GLY A 1 210 ? -5.135 3.185 20.136 1.00 91.06 210 GLY A C 1
ATOM 1690 O O . GLY A 1 210 ? -4.715 4.314 19.851 1.00 91.06 210 GLY A O 1
ATOM 1691 N N . SER A 1 211 ? -4.350 2.109 20.217 1.00 90.81 211 SER A N 1
ATOM 1692 C CA . SER A 1 211 ? -2.884 2.121 20.102 1.00 90.81 211 SER A CA 1
ATOM 1693 C C . SER A 1 211 ? -2.370 0.999 19.191 1.00 90.81 211 SER A C 1
ATOM 1695 O O . SER A 1 211 ? -3.123 0.120 18.760 1.00 90.81 211 SER A O 1
ATOM 1697 N N . TYR A 1 212 ? -1.086 1.054 18.825 1.00 90.44 212 TYR A N 1
ATOM 1698 C CA . TYR A 1 212 ? -0.452 -0.018 18.064 1.00 90.44 212 TYR A CA 1
ATOM 1699 C C . TYR A 1 212 ? 0.308 -0.984 18.965 1.00 90.44 212 TYR A C 1
ATOM 1701 O O . TYR A 1 212 ? 1.154 -0.590 19.764 1.00 90.44 212 TYR A O 1
ATOM 1709 N N . THR A 1 213 ? 0.054 -2.278 18.763 1.00 90.12 213 THR A N 1
ATOM 1710 C CA . THR A 1 213 ? 0.995 -3.322 19.171 1.00 90.12 213 THR A CA 1
ATOM 1711 C C . THR A 1 213 ? 2.228 -3.277 18.257 1.00 90.12 213 THR A C 1
ATOM 1713 O O . THR A 1 213 ? 2.120 -2.785 17.129 1.00 90.12 213 THR A O 1
ATOM 1716 N N . PRO A 1 214 ? 3.386 -3.823 18.678 1.00 89.94 214 PRO A N 1
ATOM 1717 C CA . PRO A 1 214 ? 4.597 -3.853 17.854 1.00 89.94 214 PRO A CA 1
ATOM 1718 C C . PRO A 1 214 ? 4.372 -4.331 16.415 1.00 89.94 214 PRO A C 1
ATOM 1720 O O . PRO A 1 214 ? 4.783 -3.668 15.468 1.00 89.94 214 PRO A O 1
ATOM 1723 N N . MET A 1 215 ? 3.639 -5.433 16.248 1.00 88.44 215 MET A N 1
ATOM 1724 C CA . MET A 1 215 ? 3.306 -5.994 14.937 1.00 88.44 215 MET A CA 1
ATOM 1725 C C . MET A 1 215 ? 2.461 -5.029 14.095 1.00 88.44 215 MET A C 1
ATOM 1727 O O . MET A 1 215 ? 2.807 -4.750 12.951 1.00 88.44 215 MET A O 1
ATOM 1731 N N . LYS A 1 216 ? 1.385 -4.462 14.665 1.00 88.81 216 LYS A N 1
ATOM 1732 C CA . LYS A 1 216 ? 0.521 -3.506 13.950 1.00 88.81 216 LYS A CA 1
ATOM 1733 C C . LYS A 1 216 ? 1.275 -2.234 13.555 1.00 88.81 216 LYS A C 1
ATOM 1735 O O . LYS A 1 216 ? 0.988 -1.668 12.508 1.00 88.81 216 LYS A O 1
ATOM 1740 N N . ARG A 1 217 ? 2.253 -1.808 14.363 1.00 91.62 217 ARG A N 1
ATOM 1741 C CA . ARG A 1 217 ? 3.124 -0.669 14.047 1.00 91.62 217 ARG A CA 1
ATOM 1742 C C . ARG A 1 217 ? 4.010 -0.958 12.834 1.00 91.62 217 ARG A C 1
ATOM 1744 O O . ARG A 1 217 ? 4.087 -0.117 11.948 1.00 91.62 217 ARG A O 1
ATOM 1751 N N . VAL A 1 218 ? 4.629 -2.142 12.764 1.00 91.06 218 VAL A N 1
ATOM 1752 C CA . VAL A 1 218 ? 5.403 -2.559 11.577 1.00 91.06 218 VAL A CA 1
ATOM 1753 C C . VAL A 1 218 ? 4.502 -2.619 10.344 1.00 91.06 218 VAL A C 1
ATOM 1755 O O . VAL A 1 218 ? 4.851 -2.040 9.324 1.00 91.06 218 VAL A O 1
ATOM 1758 N N . ILE A 1 219 ? 3.325 -3.243 10.451 1.00 88.88 219 ILE A N 1
ATOM 1759 C CA . ILE A 1 219 ? 2.355 -3.333 9.345 1.00 88.88 219 ILE A CA 1
ATOM 1760 C C . ILE A 1 219 ? 1.959 -1.942 8.839 1.00 88.88 219 ILE A C 1
ATOM 1762 O O . ILE A 1 219 ? 1.962 -1.704 7.637 1.00 88.88 219 ILE A O 1
ATOM 1766 N N . PHE A 1 220 ? 1.670 -1.006 9.744 1.00 91.44 220 PHE A N 1
ATOM 1767 C CA . PHE A 1 220 ? 1.352 0.375 9.385 1.00 91.44 220 PHE A CA 1
ATOM 1768 C C . PHE A 1 220 ? 2.500 1.062 8.630 1.00 91.44 220 PHE A C 1
ATOM 1770 O O . PHE A 1 220 ? 2.262 1.692 7.602 1.00 91.44 220 PHE A O 1
ATOM 1777 N N . ILE A 1 221 ? 3.743 0.908 9.098 1.00 91.94 221 ILE A N 1
ATOM 1778 C CA . ILE A 1 221 ? 4.923 1.468 8.421 1.00 91.94 221 ILE A CA 1
ATOM 1779 C C . ILE A 1 221 ? 5.076 0.863 7.024 1.00 91.94 221 ILE A C 1
ATOM 1781 O O . ILE A 1 221 ? 5.274 1.598 6.061 1.00 91.94 221 ILE A O 1
ATOM 1785 N N . VAL A 1 222 ? 4.950 -0.460 6.895 1.00 90.62 222 VAL A N 1
ATOM 1786 C CA . VAL A 1 222 ? 5.052 -1.137 5.597 1.00 90.62 222 VAL A CA 1
ATOM 1787 C C . VAL A 1 222 ? 3.930 -0.688 4.659 1.00 90.62 222 VAL A C 1
ATOM 1789 O O . VAL A 1 222 ? 4.212 -0.387 3.507 1.00 90.62 222 VAL A O 1
ATOM 1792 N N . PHE A 1 223 ? 2.692 -0.542 5.140 1.00 90.50 223 PHE A N 1
ATOM 1793 C CA . PHE A 1 223 ? 1.583 0.003 4.350 1.00 90.50 223 PHE A CA 1
ATOM 1794 C C . PHE A 1 223 ? 1.890 1.409 3.807 1.00 90.50 223 PHE A C 1
ATOM 1796 O O . PHE A 1 223 ? 1.666 1.672 2.624 1.00 90.50 223 PHE A O 1
ATOM 1803 N N . ILE A 1 224 ? 2.443 2.299 4.640 1.00 93.75 224 ILE A N 1
ATOM 1804 C CA . ILE A 1 224 ? 2.874 3.635 4.202 1.00 93.75 224 ILE A CA 1
ATOM 1805 C C . ILE A 1 224 ? 3.965 3.515 3.141 1.00 93.75 224 ILE A C 1
ATOM 1807 O O . ILE A 1 224 ? 3.842 4.124 2.085 1.00 93.75 224 ILE A O 1
ATOM 1811 N N . LEU A 1 225 ? 5.011 2.726 3.390 1.00 93.44 225 LEU A N 1
ATOM 1812 C CA . LEU A 1 225 ? 6.116 2.580 2.443 1.00 93.44 225 LEU A CA 1
ATOM 1813 C C . LEU A 1 225 ? 5.637 2.031 1.096 1.00 93.44 225 LEU A C 1
ATOM 1815 O O . LEU A 1 225 ? 5.989 2.595 0.068 1.00 93.44 225 LEU A O 1
ATOM 1819 N N . MET A 1 226 ? 4.789 1.000 1.088 1.00 93.06 226 MET A N 1
ATOM 1820 C CA . MET A 1 226 ? 4.248 0.433 -0.152 1.00 93.06 226 MET A CA 1
ATOM 1821 C C . MET A 1 226 ? 3.354 1.428 -0.891 1.00 93.06 226 MET A C 1
ATOM 1823 O O . MET A 1 226 ? 3.476 1.570 -2.105 1.00 93.06 226 MET A O 1
ATOM 1827 N N . GLY A 1 227 ? 2.494 2.163 -0.181 1.00 94.00 227 GLY A N 1
ATOM 1828 C CA . GLY A 1 227 ? 1.658 3.182 -0.815 1.00 94.00 227 GLY A CA 1
ATOM 1829 C C . GLY A 1 227 ? 2.465 4.361 -1.363 1.00 94.00 227 GLY A C 1
ATOM 1830 O O . GLY A 1 227 ? 2.209 4.805 -2.479 1.00 94.00 227 GLY A O 1
ATOM 1831 N N . ALA A 1 228 ? 3.504 4.799 -0.649 1.00 94.94 228 ALA A N 1
ATOM 1832 C CA . ALA A 1 228 ? 4.443 5.801 -1.143 1.00 94.94 228 ALA A CA 1
ATOM 1833 C C . ALA A 1 228 ? 5.205 5.297 -2.377 1.00 94.94 228 ALA A C 1
ATOM 1835 O O . ALA A 1 228 ? 5.315 6.029 -3.357 1.00 94.94 228 ALA A O 1
ATOM 1836 N N . SER A 1 229 ? 5.682 4.046 -2.367 1.00 94.00 229 SER A N 1
ATOM 1837 C CA . SER A 1 229 ? 6.335 3.423 -3.521 1.00 94.00 229 SER A CA 1
ATOM 1838 C C . SER A 1 229 ? 5.410 3.371 -4.731 1.00 94.00 229 SER A C 1
ATOM 1840 O O . SER A 1 229 ? 5.850 3.732 -5.819 1.00 94.00 229 SER A O 1
ATOM 1842 N N . LEU A 1 230 ? 4.139 2.992 -4.558 1.00 94.50 230 LEU A N 1
ATOM 1843 C CA . LEU A 1 230 ? 3.135 2.976 -5.626 1.00 94.50 230 LEU A CA 1
ATOM 1844 C C . LEU A 1 230 ? 2.865 4.368 -6.191 1.00 94.50 230 LEU A C 1
ATOM 1846 O O . LEU A 1 230 ? 2.920 4.551 -7.403 1.00 94.50 230 LEU A O 1
ATOM 1850 N N . LEU A 1 231 ? 2.613 5.353 -5.330 1.00 94.62 231 LEU A N 1
ATOM 1851 C CA . LEU A 1 231 ? 2.329 6.721 -5.758 1.00 94.62 231 LEU A CA 1
ATOM 1852 C C . LEU A 1 231 ? 3.531 7.357 -6.449 1.00 94.62 231 LEU A C 1
ATOM 1854 O O . LEU A 1 231 ? 3.379 7.915 -7.531 1.00 94.62 231 LEU A O 1
ATOM 1858 N N . PHE A 1 232 ? 4.722 7.237 -5.859 1.00 93.50 232 PHE A N 1
ATOM 1859 C CA . PHE A 1 232 ? 5.948 7.779 -6.434 1.00 93.50 232 PHE A CA 1
ATOM 1860 C C . PHE A 1 232 ? 6.240 7.143 -7.791 1.00 93.50 232 PHE A C 1
ATOM 1862 O O . PHE A 1 232 ? 6.331 7.846 -8.791 1.00 93.50 232 PHE A O 1
ATOM 1869 N N . SER A 1 233 ? 6.309 5.810 -7.854 1.00 93.31 233 SER A N 1
ATOM 1870 C CA . SER A 1 233 ? 6.567 5.122 -9.122 1.00 93.31 233 SER A CA 1
ATOM 1871 C C . SER A 1 233 ? 5.475 5.382 -10.158 1.00 93.31 233 SER A C 1
ATOM 1873 O O . SER A 1 233 ? 5.802 5.638 -11.311 1.00 93.31 233 SER A O 1
ATOM 1875 N N . GLY A 1 234 ? 4.200 5.396 -9.762 1.00 92.06 234 GLY A N 1
ATOM 1876 C CA . GLY A 1 234 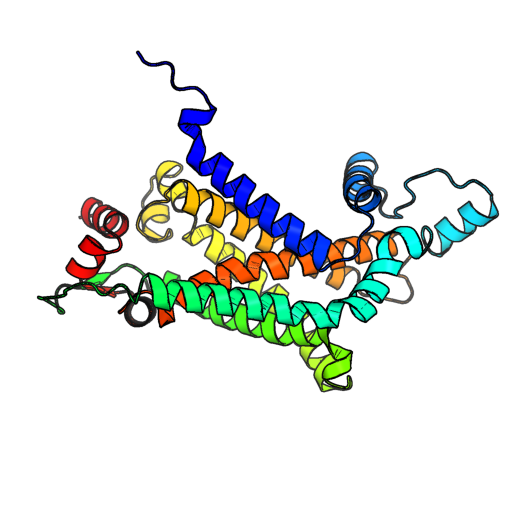? 3.073 5.653 -10.657 1.00 92.06 234 GLY A CA 1
ATOM 1877 C C . GLY A 1 234 ? 3.102 7.062 -11.245 1.00 92.06 234 GLY A C 1
ATOM 1878 O O . GLY A 1 234 ? 3.039 7.215 -12.463 1.00 92.06 234 GLY A O 1
ATOM 1879 N N . ILE A 1 235 ? 3.281 8.086 -10.403 1.00 91.38 235 ILE A N 1
ATOM 1880 C CA . ILE A 1 235 ? 3.391 9.486 -10.839 1.00 91.38 235 ILE A CA 1
ATOM 1881 C C . ILE A 1 235 ? 4.609 9.678 -11.731 1.00 91.38 235 ILE A C 1
ATOM 1883 O O . ILE A 1 235 ? 4.502 10.332 -12.763 1.00 91.38 235 ILE A O 1
ATOM 1887 N N . THR A 1 236 ? 5.761 9.107 -11.375 1.00 89.31 236 THR A N 1
ATOM 1888 C CA . THR A 1 236 ? 6.966 9.252 -12.193 1.00 89.31 236 THR A CA 1
ATOM 1889 C C . THR A 1 236 ? 6.819 8.542 -13.540 1.00 89.31 236 THR A C 1
ATOM 1891 O O . THR A 1 236 ? 7.188 9.115 -14.557 1.00 89.31 236 THR A O 1
ATOM 1894 N N . ILE A 1 237 ? 6.230 7.341 -13.595 1.00 87.62 237 ILE A N 1
ATOM 1895 C CA . ILE A 1 237 ? 5.944 6.651 -14.868 1.00 87.62 237 ILE A CA 1
ATOM 1896 C C . ILE A 1 237 ? 4.975 7.467 -15.731 1.00 87.62 237 ILE A C 1
ATOM 1898 O O . ILE A 1 237 ? 5.177 7.551 -16.944 1.00 87.62 237 ILE A O 1
ATOM 1902 N N . TRP A 1 238 ? 3.943 8.045 -15.112 1.00 86.31 238 TRP A N 1
ATOM 1903 C CA . TRP A 1 238 ? 2.949 8.884 -15.779 1.00 86.31 238 TRP A CA 1
ATOM 1904 C C . TRP A 1 238 ? 3.556 10.191 -16.303 1.00 86.31 238 TRP A C 1
ATOM 1906 O O . TRP A 1 238 ? 3.307 10.565 -17.442 1.00 86.31 238 TRP A O 1
ATOM 1916 N N . TYR A 1 239 ? 4.416 10.845 -15.520 1.00 84.62 239 TYR A N 1
ATOM 1917 C CA . TYR A 1 239 ? 5.128 12.057 -15.930 1.00 84.62 239 TYR A CA 1
ATOM 1918 C C . TYR A 1 239 ? 6.137 11.784 -17.055 1.00 84.62 239 TYR A C 1
ATOM 1920 O O . TYR A 1 239 ? 6.273 12.578 -17.977 1.00 84.62 239 TYR A O 1
ATOM 1928 N N . LEU A 1 240 ? 6.799 10.624 -17.021 1.00 80.62 240 LEU A N 1
ATOM 1929 C CA . LEU A 1 240 ? 7.692 10.132 -18.075 1.00 80.62 240 LEU A CA 1
ATOM 1930 C C . LEU A 1 240 ? 6.912 9.418 -19.200 1.00 80.62 240 LEU A C 1
ATOM 1932 O O . LEU A 1 240 ? 7.382 8.404 -19.744 1.00 80.62 240 LEU A O 1
ATOM 1936 N N . HIS A 1 241 ? 5.685 9.860 -19.504 1.00 70.25 241 HIS A N 1
ATOM 1937 C CA . HIS A 1 241 ? 4.893 9.289 -20.595 1.00 70.25 241 HIS A CA 1
ATOM 1938 C C . HIS A 1 241 ? 5.718 9.337 -21.890 1.00 70.25 241 HIS A C 1
ATOM 1940 O O . HIS A 1 241 ? 6.333 10.366 -22.156 1.00 70.25 241 HIS A O 1
ATOM 1946 N N . PRO A 1 242 ? 5.784 8.246 -22.682 1.00 62.94 242 PRO A N 1
ATOM 1947 C CA . PRO A 1 242 ? 6.606 8.268 -23.875 1.00 62.94 242 PRO A CA 1
ATOM 1948 C C . PRO A 1 242 ? 6.060 9.307 -24.857 1.00 62.94 242 PRO A C 1
ATOM 1950 O O . PRO A 1 242 ? 4.880 9.278 -25.214 1.00 62.94 242 PRO A O 1
ATOM 1953 N N . ASP A 1 243 ? 6.933 10.203 -25.281 1.00 64.25 243 ASP A N 1
ATOM 1954 C CA . ASP A 1 243 ? 6.750 11.164 -26.356 1.00 64.25 243 ASP A CA 1
ATOM 1955 C C . ASP A 1 243 ? 7.927 11.060 -27.344 1.00 64.25 243 ASP A C 1
ATOM 1957 O O . ASP A 1 243 ? 8.860 10.270 -27.161 1.00 64.25 243 ASP A O 1
ATOM 1961 N N . ALA A 1 244 ? 7.891 11.855 -28.414 1.00 55.78 244 ALA A N 1
ATOM 1962 C CA . ALA A 1 244 ? 8.958 11.882 -29.416 1.00 55.78 244 ALA A CA 1
ATOM 1963 C C . ALA A 1 244 ? 10.326 12.339 -28.856 1.00 55.78 244 ALA A C 1
ATOM 1965 O O . ALA A 1 244 ? 11.336 12.201 -29.544 1.00 55.78 244 ALA A O 1
ATOM 1966 N N . TYR A 1 245 ? 10.363 12.858 -27.624 1.00 55.19 245 TYR A N 1
ATOM 1967 C CA . TYR A 1 245 ? 11.545 13.376 -26.938 1.00 55.19 245 TYR A CA 1
ATOM 1968 C C . TYR A 1 245 ? 12.000 12.478 -25.783 1.00 55.19 245 TYR A C 1
ATOM 1970 O O . TYR A 1 245 ? 12.917 12.837 -25.051 1.00 55.19 245 TYR A O 1
ATOM 1978 N N . THR A 1 246 ? 11.396 11.303 -25.591 1.00 58.19 246 THR A N 1
ATOM 1979 C CA . THR A 1 246 ? 11.775 10.419 -24.489 1.00 58.19 246 THR A CA 1
ATOM 1980 C C . THR A 1 246 ? 13.140 9.798 -24.773 1.00 58.19 246 THR A C 1
ATOM 1982 O O . THR A 1 246 ? 13.268 8.792 -25.471 1.00 58.19 246 THR A O 1
ATOM 1985 N N . HIS A 1 247 ? 14.173 10.448 -24.240 1.00 64.50 247 HIS A N 1
ATOM 1986 C CA . HIS A 1 247 ? 15.575 10.097 -24.411 1.00 64.50 247 HIS A CA 1
ATOM 1987 C C . HIS A 1 247 ? 15.938 8.791 -23.680 1.00 64.50 247 HIS A C 1
ATOM 1989 O O . HIS A 1 247 ? 15.302 8.392 -22.698 1.00 64.50 247 HIS A O 1
ATOM 1995 N N . SER A 1 248 ? 17.013 8.144 -24.140 1.00 69.06 248 SER A N 1
ATOM 1996 C CA . SER A 1 248 ? 17.669 6.982 -23.511 1.00 69.06 248 SER A CA 1
ATOM 1997 C C . SER A 1 248 ? 17.876 7.115 -21.997 1.00 69.06 248 SER A C 1
ATOM 1999 O O . SER A 1 248 ? 17.872 6.112 -21.282 1.00 69.06 248 SER A O 1
ATOM 2001 N N . GLU A 1 249 ? 18.001 8.351 -21.517 1.00 75.44 249 GLU A N 1
ATOM 2002 C CA . GLU A 1 249 ? 18.207 8.749 -20.127 1.00 75.44 249 GLU A CA 1
ATOM 2003 C C . GLU A 1 249 ? 17.164 8.192 -19.163 1.00 75.44 249 GLU A C 1
ATOM 2005 O O . GLU A 1 249 ? 17.516 7.746 -18.078 1.00 75.44 249 GLU A O 1
ATOM 2010 N N . PHE A 1 250 ? 15.895 8.116 -19.564 1.00 80.06 250 PHE A N 1
ATOM 2011 C CA . PHE A 1 250 ? 14.821 7.721 -18.648 1.00 80.06 250 PHE A CA 1
ATOM 2012 C C . PHE A 1 250 ? 14.303 6.302 -18.873 1.00 80.06 250 PHE A C 1
ATOM 2014 O O . PHE A 1 250 ? 13.488 5.812 -18.088 1.00 80.06 250 PHE A O 1
ATOM 2021 N N . ILE A 1 251 ? 14.774 5.607 -19.914 1.00 77.94 251 ILE A N 1
ATOM 2022 C CA . ILE A 1 251 ? 14.275 4.274 -20.278 1.00 77.94 251 ILE A CA 1
ATOM 2023 C C . ILE A 1 251 ? 14.491 3.279 -19.134 1.00 77.94 251 ILE A C 1
ATOM 2025 O O . ILE A 1 251 ? 13.569 2.549 -18.758 1.00 77.94 251 ILE A O 1
ATOM 2029 N N . GLN A 1 252 ? 15.697 3.254 -18.564 1.00 78.50 252 GLN A N 1
ATOM 2030 C CA . GLN A 1 252 ? 16.036 2.315 -17.496 1.00 78.50 252 GLN A CA 1
ATOM 2031 C C . GLN A 1 252 ? 15.375 2.693 -16.172 1.00 78.50 252 GLN A C 1
ATOM 2033 O O . GLN A 1 252 ? 14.824 1.824 -15.495 1.00 78.50 252 GLN A O 1
ATOM 2038 N N . LEU A 1 253 ? 15.297 3.991 -15.865 1.00 84.44 253 LEU A N 1
ATOM 2039 C CA . LEU A 1 253 ? 14.525 4.480 -14.727 1.00 84.44 253 LEU A CA 1
ATOM 2040 C C . LEU A 1 253 ? 13.062 4.033 -14.810 1.00 84.44 253 LEU A C 1
ATOM 2042 O O . LEU A 1 253 ? 12.532 3.472 -13.855 1.00 84.44 253 LEU A O 1
ATOM 2046 N N . LYS A 1 254 ? 12.418 4.202 -15.965 1.00 82.12 254 LYS A N 1
ATOM 2047 C CA . LYS A 1 254 ? 11.024 3.799 -16.167 1.00 82.12 254 LYS A CA 1
ATOM 2048 C C . LYS A 1 254 ? 10.821 2.298 -15.972 1.00 82.12 254 LYS A C 1
ATOM 2050 O O . LYS A 1 254 ? 9.862 1.894 -15.321 1.00 82.12 254 LYS A O 1
ATOM 2055 N N . ARG A 1 255 ? 11.728 1.467 -16.490 1.00 78.56 255 ARG A N 1
ATOM 2056 C CA . ARG A 1 255 ? 11.676 0.004 -16.313 1.00 78.56 255 ARG A CA 1
ATOM 2057 C C . ARG A 1 255 ? 11.830 -0.399 -14.852 1.00 78.56 255 ARG A C 1
ATOM 2059 O O . ARG A 1 255 ? 11.043 -1.199 -14.357 1.00 78.56 255 ARG A O 1
ATOM 2066 N N . TYR A 1 256 ? 12.795 0.195 -14.155 1.00 82.38 256 TYR A N 1
ATOM 2067 C CA . TYR A 1 256 ? 12.971 -0.011 -12.723 1.00 82.38 256 TYR A CA 1
ATOM 2068 C C . TYR A 1 256 ? 11.709 0.382 -11.941 1.00 82.38 256 TYR A C 1
ATOM 2070 O O . TYR A 1 256 ? 11.228 -0.378 -11.103 1.00 82.38 256 TYR A O 1
ATOM 2078 N N . LEU A 1 257 ? 11.118 1.537 -12.255 1.00 87.56 257 LEU A N 1
ATOM 2079 C CA . LEU A 1 257 ? 9.903 2.006 -11.594 1.00 87.56 257 LEU A CA 1
ATOM 2080 C C . LEU A 1 257 ? 8.704 1.096 -11.858 1.00 87.56 257 LEU A C 1
ATOM 2082 O O . LEU A 1 257 ? 7.909 0.909 -10.946 1.00 87.56 257 LEU A O 1
ATOM 2086 N N . ILE A 1 258 ? 8.580 0.496 -13.046 1.00 82.81 258 ILE A N 1
ATOM 2087 C CA . ILE A 1 258 ? 7.526 -0.490 -13.333 1.00 82.81 258 ILE A CA 1
ATOM 2088 C C . ILE A 1 258 ? 7.651 -1.698 -12.397 1.00 82.81 258 ILE A C 1
ATOM 2090 O O . ILE A 1 258 ? 6.645 -2.137 -11.840 1.00 82.81 258 ILE A O 1
ATOM 2094 N N . TYR A 1 259 ? 8.868 -2.198 -12.161 1.00 80.19 259 TYR A N 1
ATOM 2095 C CA . TYR A 1 259 ? 9.087 -3.275 -11.193 1.00 80.19 259 TYR A CA 1
ATOM 2096 C C . TYR A 1 259 ? 8.758 -2.861 -9.765 1.00 80.19 259 TYR A C 1
ATOM 2098 O O . TYR A 1 259 ? 8.100 -3.613 -9.053 1.00 80.19 259 TYR A O 1
ATOM 2106 N N . VAL A 1 260 ? 9.191 -1.673 -9.338 1.00 86.38 260 VAL A N 1
ATOM 2107 C CA . VAL A 1 260 ? 8.870 -1.163 -7.999 1.00 86.38 260 VAL A CA 1
ATOM 2108 C C . VAL A 1 260 ? 7.360 -0.999 -7.833 1.00 86.38 260 VAL A C 1
ATOM 2110 O O . VAL A 1 260 ? 6.818 -1.401 -6.807 1.00 86.38 260 VAL A O 1
ATOM 2113 N N . HIS A 1 261 ? 6.675 -0.464 -8.845 1.00 89.75 261 HIS A N 1
ATOM 2114 C CA . HIS A 1 261 ? 5.229 -0.270 -8.838 1.00 89.75 261 HIS A CA 1
ATOM 2115 C C . HIS A 1 261 ? 4.494 -1.609 -8.733 1.00 89.75 261 HIS A C 1
ATOM 2117 O O . HIS A 1 261 ? 3.647 -1.798 -7.863 1.00 89.75 261 HIS A O 1
ATOM 2123 N N . PHE A 1 262 ? 4.858 -2.571 -9.582 1.00 82.00 262 PHE A N 1
ATOM 2124 C CA . PHE A 1 262 ? 4.245 -3.893 -9.576 1.00 82.00 262 PHE A CA 1
ATOM 2125 C C . PHE A 1 262 ? 4.560 -4.677 -8.291 1.00 82.00 262 PHE A C 1
ATOM 2127 O O . PHE A 1 262 ? 3.661 -5.227 -7.661 1.00 82.00 262 PHE A O 1
ATOM 2134 N N . GLY A 1 263 ? 5.814 -4.683 -7.837 1.00 80.69 263 GLY A N 1
ATOM 2135 C CA . GLY A 1 263 ? 6.204 -5.348 -6.593 1.00 80.69 263 GLY A CA 1
ATOM 2136 C C . GLY A 1 263 ? 5.483 -4.767 -5.373 1.00 80.69 263 GLY A C 1
ATOM 2137 O O . GLY A 1 263 ? 4.957 -5.513 -4.546 1.00 80.69 263 GLY A O 1
ATOM 2138 N N . ALA A 1 264 ? 5.381 -3.438 -5.283 1.00 88.19 264 ALA A N 1
ATOM 2139 C CA . ALA A 1 264 ? 4.654 -2.777 -4.203 1.00 88.19 264 ALA A CA 1
ATOM 2140 C C . ALA A 1 264 ? 3.144 -3.075 -4.237 1.00 88.19 264 ALA A C 1
ATOM 2142 O O . ALA A 1 264 ? 2.527 -3.166 -3.174 1.00 88.19 264 ALA A O 1
ATOM 2143 N N . SER A 1 265 ? 2.548 -3.274 -5.421 1.00 85.25 265 SER A N 1
ATOM 2144 C CA . SER A 1 265 ? 1.117 -3.590 -5.549 1.00 85.25 265 SER A CA 1
ATOM 2145 C C . SER A 1 265 ? 0.788 -4.988 -5.014 1.00 85.25 265 SER A C 1
ATOM 2147 O O . SER A 1 265 ? -0.208 -5.162 -4.311 1.00 85.25 265 SER A O 1
ATOM 2149 N N . VAL A 1 266 ? 1.660 -5.970 -5.256 1.00 77.50 266 VAL A N 1
ATOM 2150 C CA . VAL A 1 266 ? 1.512 -7.327 -4.708 1.00 77.50 266 VAL A CA 1
ATOM 2151 C C . VAL A 1 266 ? 1.620 -7.305 -3.183 1.00 77.50 266 VAL A C 1
ATOM 2153 O O . VAL A 1 266 ? 0.796 -7.900 -2.492 1.00 77.50 266 VAL A O 1
ATOM 2156 N N . LEU A 1 267 ? 2.595 -6.575 -2.633 1.00 80.75 267 LEU A N 1
ATOM 2157 C CA . LEU A 1 267 ? 2.784 -6.499 -1.182 1.00 80.75 267 LEU A CA 1
ATOM 2158 C C . LEU A 1 267 ? 1.665 -5.731 -0.480 1.00 80.75 267 LEU A C 1
ATOM 2160 O O . LEU A 1 267 ? 1.237 -6.136 0.601 1.00 80.75 267 LEU A O 1
ATOM 2164 N N . ILE A 1 268 ? 1.172 -4.637 -1.073 1.00 85.25 268 ILE A N 1
ATOM 2165 C CA . ILE A 1 268 ? 0.073 -3.881 -0.468 1.00 85.25 268 ILE A CA 1
ATOM 2166 C C . ILE A 1 268 ? -1.235 -4.681 -0.477 1.00 85.25 268 ILE A C 1
ATOM 2168 O O . ILE A 1 268 ? -2.035 -4.528 0.448 1.00 85.25 268 ILE A O 1
ATOM 2172 N N . MET A 1 269 ? -1.431 -5.567 -1.465 1.00 80.12 269 MET A N 1
ATOM 2173 C CA . MET A 1 269 ? -2.622 -6.412 -1.567 1.00 80.12 269 MET A CA 1
ATOM 2174 C C . MET A 1 269 ? -2.827 -7.274 -0.322 1.00 80.12 269 MET A C 1
ATOM 2176 O O . MET A 1 269 ? -3.945 -7.314 0.185 1.00 80.12 269 MET A O 1
ATOM 2180 N N . PHE A 1 270 ? -1.759 -7.856 0.234 1.00 78.31 270 PHE A N 1
ATOM 2181 C CA . PHE A 1 270 ? -1.846 -8.661 1.458 1.00 78.31 270 PHE A CA 1
ATOM 2182 C C . PHE A 1 270 ? -2.519 -7.921 2.612 1.00 78.31 270 PHE A C 1
ATOM 2184 O O . PHE A 1 270 ? -3.368 -8.464 3.319 1.00 78.31 270 PHE A O 1
ATOM 2191 N N . PHE A 1 271 ? -2.176 -6.646 2.792 1.00 82.25 271 PHE A N 1
ATOM 2192 C CA . PHE A 1 271 ? -2.761 -5.827 3.852 1.00 82.25 271 PHE A CA 1
ATOM 2193 C C . PHE A 1 271 ? -4.209 -5.437 3.550 1.00 82.25 271 PHE A C 1
ATOM 2195 O O . PHE A 1 271 ? -5.030 -5.341 4.463 1.00 82.25 271 PHE A O 1
ATOM 2202 N N . LEU A 1 272 ? -4.534 -5.215 2.276 1.00 82.31 272 LEU A N 1
ATOM 2203 C CA . LEU A 1 272 ? -5.890 -4.887 1.844 1.00 82.31 272 LEU A CA 1
ATOM 2204 C C . LEU A 1 272 ? -6.827 -6.087 2.003 1.00 82.31 272 LEU A C 1
ATOM 2206 O O . LEU A 1 272 ? -7.927 -5.936 2.535 1.00 82.31 272 LEU A O 1
ATOM 2210 N N . MET A 1 273 ? -6.378 -7.276 1.612 1.00 78.44 273 MET A N 1
ATOM 2211 C CA . MET A 1 273 ? -7.133 -8.516 1.755 1.00 78.44 273 MET A CA 1
ATOM 2212 C C . MET A 1 273 ? -7.294 -8.914 3.221 1.00 78.44 273 MET A C 1
ATOM 2214 O O . MET A 1 273 ? -8.403 -9.271 3.615 1.00 78.44 273 MET A O 1
ATOM 2218 N N . ASP A 1 274 ? -6.262 -8.756 4.060 1.00 81.88 274 ASP A N 1
ATOM 2219 C CA . ASP A 1 274 ? -6.390 -8.947 5.513 1.00 81.88 274 ASP A CA 1
ATOM 2220 C C . ASP A 1 274 ? -7.425 -7.986 6.119 1.00 81.88 274 ASP A C 1
ATOM 2222 O O . ASP A 1 274 ? -8.278 -8.389 6.914 1.00 81.88 274 ASP A O 1
ATOM 2226 N N . PHE A 1 275 ? -7.427 -6.719 5.691 1.00 85.00 275 PHE A N 1
ATOM 2227 C CA . PHE A 1 275 ? -8.432 -5.752 6.126 1.00 85.00 275 PHE A CA 1
ATOM 2228 C C . PHE A 1 275 ? -9.849 -6.162 5.699 1.00 85.00 275 PHE A C 1
ATOM 2230 O O . PHE A 1 275 ? -10.756 -6.189 6.537 1.00 85.00 275 PHE A O 1
ATOM 2237 N N . VAL A 1 276 ? -10.051 -6.518 4.426 1.00 82.75 276 VAL A N 1
ATOM 2238 C CA . VAL A 1 276 ? -11.354 -6.968 3.908 1.00 82.75 276 VAL A CA 1
ATOM 2239 C C . VAL A 1 276 ? -11.812 -8.225 4.643 1.00 82.75 276 VAL A C 1
ATOM 2241 O O . VAL A 1 276 ? -12.942 -8.269 5.134 1.00 82.75 276 VAL A O 1
ATOM 2244 N N . TYR A 1 277 ? -10.932 -9.215 4.796 1.00 84.06 277 TYR A N 1
ATOM 2245 C CA . TYR A 1 277 ? -11.196 -10.433 5.553 1.00 84.06 277 TYR A CA 1
ATOM 2246 C C . TYR A 1 277 ? -11.612 -10.109 6.992 1.00 84.06 277 TYR A C 1
ATOM 2248 O O . TYR A 1 277 ? -12.639 -10.596 7.465 1.00 84.06 277 TYR A O 1
ATOM 2256 N N . SER A 1 278 ? -10.878 -9.229 7.673 1.00 85.00 278 SER A N 1
ATOM 2257 C CA . SER A 1 278 ? -11.152 -8.812 9.050 1.00 85.00 278 SER A CA 1
ATOM 2258 C C . SER A 1 278 ? -12.509 -8.117 9.213 1.00 85.00 278 SER A C 1
ATOM 2260 O O . SER A 1 278 ? -13.257 -8.413 10.151 1.00 85.00 278 SER A O 1
ATOM 2262 N N . VAL A 1 279 ? -12.854 -7.208 8.296 1.00 86.00 279 VAL A N 1
ATOM 2263 C CA . VAL A 1 279 ? -14.093 -6.416 8.355 1.00 86.00 279 VAL A CA 1
ATOM 2264 C C . VAL A 1 279 ? -15.320 -7.231 7.948 1.00 86.00 279 VAL A C 1
ATOM 2266 O O . VAL A 1 279 ? -16.368 -7.124 8.593 1.00 86.00 279 VAL A O 1
ATOM 2269 N N . MET A 1 280 ? -15.199 -8.037 6.893 1.00 85.12 280 MET A N 1
ATOM 2270 C CA . MET A 1 280 ? -16.326 -8.740 6.276 1.00 85.12 280 MET A CA 1
ATOM 2271 C C . MET A 1 280 ? -16.577 -10.109 6.912 1.00 85.12 280 MET A C 1
ATOM 2273 O O . MET A 1 280 ? -17.729 -10.487 7.138 1.00 85.12 280 MET A O 1
ATOM 2277 N N . ILE A 1 281 ? -15.510 -10.850 7.219 1.00 86.12 281 ILE A N 1
ATOM 2278 C CA . ILE A 1 281 ? -15.586 -12.285 7.513 1.00 86.12 281 ILE A CA 1
ATOM 2279 C C . ILE A 1 281 ? -15.176 -12.576 8.958 1.00 86.12 281 ILE A C 1
ATOM 2281 O O . ILE A 1 281 ? -15.983 -13.097 9.733 1.00 86.12 281 ILE A O 1
ATOM 2285 N N . ALA A 1 282 ? -13.949 -12.218 9.340 1.00 86.38 282 ALA A N 1
ATOM 2286 C CA . ALA A 1 282 ? -13.294 -12.715 10.546 1.00 86.38 282 ALA A CA 1
ATOM 2287 C C . ALA A 1 282 ? -13.939 -12.228 11.848 1.00 86.38 282 ALA A C 1
ATOM 2289 O O . ALA A 1 282 ? -13.913 -12.950 12.842 1.00 86.38 282 ALA A O 1
ATOM 2290 N N . VAL A 1 283 ? -14.524 -11.025 11.868 1.00 88.44 283 VAL A N 1
ATOM 2291 C CA . VAL A 1 283 ? -15.106 -10.437 13.083 1.00 88.44 283 VAL A CA 1
ATOM 2292 C C . VAL A 1 283 ? -16.551 -10.009 12.844 1.00 88.44 283 VAL A C 1
ATOM 2294 O O . VAL A 1 283 ? -16.859 -9.195 11.971 1.00 88.44 283 VAL A O 1
ATOM 2297 N N . LYS A 1 284 ? -17.485 -10.550 13.633 1.00 90.38 284 LYS A N 1
ATOM 2298 C CA . LYS A 1 284 ? -18.902 -10.172 13.540 1.00 90.38 284 LYS A CA 1
ATOM 2299 C C . LYS A 1 284 ? -19.120 -8.759 14.076 1.00 90.38 284 LYS A C 1
ATOM 2301 O O . LYS A 1 284 ? -18.833 -8.490 15.235 1.00 90.38 284 LYS A O 1
ATOM 2306 N N . GLY A 1 285 ? -19.696 -7.890 13.247 1.00 89.25 285 GLY A N 1
ATOM 2307 C CA . GLY A 1 285 ? -20.063 -6.521 13.624 1.00 89.25 285 GLY A CA 1
ATOM 2308 C C . GLY A 1 285 ? -19.115 -5.439 13.106 1.00 89.25 285 GLY A C 1
ATOM 2309 O O . GLY A 1 285 ? -19.542 -4.291 13.034 1.00 89.25 285 GLY A O 1
ATOM 2310 N N . ASN A 1 286 ? -17.906 -5.790 12.649 1.00 91.44 286 ASN A N 1
ATOM 2311 C CA . ASN A 1 286 ? -16.940 -4.819 12.116 1.00 91.44 286 ASN A CA 1
ATOM 2312 C C . ASN A 1 286 ? -17.482 -4.043 10.913 1.00 91.44 286 ASN A C 1
ATOM 2314 O O . ASN A 1 286 ? -17.382 -2.821 10.888 1.00 91.44 286 ASN A O 1
ATOM 2318 N N . LEU A 1 287 ? -18.123 -4.716 9.951 1.00 92.56 287 LEU A N 1
ATOM 2319 C CA . LEU A 1 287 ? -18.763 -4.026 8.829 1.00 92.56 287 LEU A CA 1
ATOM 2320 C C . LEU A 1 287 ? -19.826 -3.023 9.303 1.00 92.56 287 LEU A C 1
ATOM 2322 O O . LEU A 1 287 ? -19.794 -1.860 8.910 1.00 92.56 287 LEU A O 1
ATOM 2326 N N . LYS A 1 288 ? -20.737 -3.444 10.196 1.00 92.44 288 LYS A N 1
ATOM 2327 C CA . LYS A 1 288 ? -21.785 -2.561 10.736 1.00 92.44 288 LYS A CA 1
ATOM 2328 C C . LYS A 1 288 ? -21.170 -1.358 11.449 1.00 92.44 288 LYS A C 1
ATOM 2330 O O . LYS A 1 288 ? -21.616 -0.241 11.220 1.00 92.44 288 LYS A O 1
ATOM 2335 N N . GLY A 1 289 ? -20.147 -1.574 12.271 1.00 92.50 289 GLY A N 1
ATOM 2336 C CA . GLY A 1 289 ? -19.491 -0.501 13.006 1.00 92.50 289 GLY A CA 1
ATOM 2337 C C . GLY A 1 289 ? -18.623 0.407 12.131 1.00 92.50 289 GLY A C 1
ATOM 2338 O O . GLY A 1 289 ? -18.477 1.586 12.439 1.00 92.50 289 GLY A O 1
ATOM 2339 N N . LEU A 1 290 ? -18.090 -0.081 11.007 1.00 93.25 290 LEU A N 1
ATOM 2340 C CA . LEU A 1 290 ? -17.443 0.767 10.001 1.00 93.25 290 LEU A CA 1
ATOM 2341 C C . LEU A 1 290 ? -18.468 1.634 9.251 1.00 93.25 290 LEU A C 1
ATOM 2343 O O . LEU A 1 290 ? -18.191 2.794 8.951 1.00 93.25 290 LEU A O 1
ATOM 2347 N N . ILE A 1 291 ? -19.667 1.103 8.988 1.00 93.88 291 ILE A N 1
ATOM 2348 C CA . ILE A 1 291 ? -20.770 1.858 8.380 1.00 93.88 291 ILE A CA 1
ATOM 2349 C C . ILE A 1 291 ? -21.316 2.900 9.360 1.00 93.88 291 ILE A C 1
ATOM 2351 O O . ILE A 1 291 ? -21.408 4.069 9.002 1.00 93.88 291 ILE A O 1
ATOM 2355 N N . SER A 1 292 ? -21.668 2.518 10.591 1.00 95.38 292 SER A N 1
ATOM 2356 C CA . SER A 1 292 ? -22.312 3.405 11.576 1.00 95.38 292 SER A CA 1
ATOM 2357 C C . SER A 1 292 ? -21.330 4.315 12.318 1.00 95.38 292 SER A C 1
ATOM 2359 O O . SER A 1 292 ? -21.716 5.374 12.808 1.00 95.38 292 SER A O 1
ATOM 2361 N N . GLY A 1 293 ? -20.067 3.902 12.415 1.00 95.06 293 GLY A N 1
ATOM 2362 C CA . GLY A 1 293 ? -19.038 4.533 13.241 1.00 95.06 293 GLY A CA 1
ATOM 2363 C C . GLY A 1 293 ? -19.131 4.178 14.724 1.00 95.06 293 GLY A C 1
ATOM 2364 O O . GLY A 1 293 ? -18.293 4.619 15.514 1.00 95.06 293 GLY A O 1
ATOM 2365 N N . LYS A 1 294 ? -20.125 3.373 15.107 1.00 95.69 294 LYS A N 1
ATOM 2366 C CA . LYS A 1 294 ? -20.468 3.045 16.489 1.00 95.69 294 LYS A CA 1
ATOM 2367 C C . LYS A 1 294 ? -20.362 1.549 16.743 1.00 95.69 294 LYS A C 1
ATOM 2369 O O . LYS A 1 294 ? -20.712 0.740 15.885 1.00 95.69 294 LYS A O 1
ATOM 2374 N N . TYR A 1 295 ? -19.899 1.200 17.936 1.00 95.56 295 TYR A N 1
ATOM 2375 C CA . TYR A 1 295 ? -19.761 -0.182 18.382 1.00 95.56 295 TYR A CA 1
ATOM 2376 C C . TYR A 1 295 ? -20.356 -0.341 19.781 1.00 95.56 295 TYR A C 1
ATOM 2378 O O . TYR A 1 295 ? -20.154 0.553 20.609 1.00 95.56 295 TYR A O 1
ATOM 2386 N N . PRO A 1 296 ? -21.020 -1.472 20.084 1.00 95.81 296 PRO A N 1
ATOM 2387 C CA . PRO A 1 296 ? -21.396 -1.799 21.452 1.00 95.81 296 PRO A CA 1
ATOM 2388 C C . PRO A 1 296 ? -20.165 -1.809 22.358 1.00 95.81 296 PRO A C 1
ATOM 2390 O O . PRO A 1 296 ? -19.109 -2.337 21.991 1.00 95.81 296 PRO A O 1
ATOM 2393 N N . ARG A 1 297 ? -20.286 -1.242 23.555 1.00 94.44 297 ARG A N 1
ATOM 2394 C CA . ARG A 1 297 ? -19.166 -1.117 24.492 1.00 94.44 297 ARG A CA 1
ATOM 2395 C C . ARG A 1 297 ? -18.587 -2.486 24.879 1.00 94.44 297 ARG A C 1
ATOM 2397 O O . ARG A 1 297 ? -17.370 -2.660 24.892 1.00 94.44 297 ARG A O 1
ATOM 2404 N N . GLU A 1 298 ? -19.457 -3.475 25.081 1.00 94.12 298 GLU A N 1
ATOM 2405 C CA . GLU A 1 298 ? -19.105 -4.877 25.364 1.00 94.12 298 GLU A CA 1
ATOM 2406 C C . GLU A 1 298 ? -18.324 -5.538 24.218 1.00 94.12 298 GLU A C 1
ATOM 2408 O O . GLU A 1 298 ? -17.380 -6.293 24.458 1.00 94.12 298 GLU A O 1
ATOM 2413 N N . HIS A 1 299 ? -18.663 -5.206 22.967 1.00 93.94 299 HIS A N 1
ATOM 2414 C CA . HIS A 1 299 ? -17.936 -5.691 21.794 1.00 93.94 299 HIS A CA 1
ATOM 2415 C C . HIS A 1 299 ? -16.487 -5.190 21.801 1.00 93.94 299 HIS A C 1
ATOM 2417 O O . HIS A 1 299 ? -15.557 -5.971 21.590 1.00 93.94 299 HIS A O 1
ATOM 2423 N N . LEU A 1 300 ? -16.278 -3.901 22.090 1.00 93.88 300 LEU A N 1
ATOM 2424 C CA . LEU A 1 300 ? -14.932 -3.331 22.180 1.00 93.88 300 LEU A CA 1
ATOM 2425 C C . LEU A 1 300 ? -14.158 -3.874 23.381 1.00 93.88 300 LEU A C 1
ATOM 2427 O O . LEU A 1 300 ? -12.976 -4.155 23.240 1.00 93.88 300 LEU A O 1
ATOM 2431 N N . ALA A 1 301 ? -14.798 -4.078 24.533 1.00 93.25 301 ALA A N 1
ATOM 2432 C CA . ALA A 1 301 ? -14.130 -4.637 25.708 1.00 93.25 301 ALA A CA 1
ATOM 2433 C C . ALA A 1 301 ? -13.518 -6.023 25.430 1.00 93.25 301 ALA A C 1
ATOM 2435 O O . ALA A 1 301 ? -12.415 -6.315 25.887 1.00 93.25 301 ALA A O 1
ATOM 2436 N N . GLN A 1 302 ? -14.210 -6.854 24.643 1.00 94.06 302 GLN A N 1
ATOM 2437 C CA . GLN A 1 302 ? -13.758 -8.205 24.302 1.00 94.06 302 GLN A CA 1
ATOM 2438 C C . GLN A 1 302 ? -12.746 -8.227 23.146 1.00 94.06 302 GLN A C 1
ATOM 2440 O O . GLN A 1 302 ? -11.814 -9.029 23.162 1.00 94.06 302 GLN A O 1
ATOM 2445 N N . LEU A 1 303 ? -12.930 -7.383 22.123 1.00 91.69 303 LEU A N 1
ATOM 2446 C CA . LEU A 1 303 ? -12.200 -7.510 20.852 1.00 91.69 303 LEU A CA 1
ATOM 2447 C C . LEU A 1 303 ? -11.204 -6.377 20.561 1.00 91.69 303 LEU A C 1
ATOM 2449 O O . LEU A 1 303 ? -10.285 -6.570 19.764 1.00 91.69 303 LEU A O 1
ATOM 2453 N N . ALA A 1 304 ? -11.363 -5.213 21.191 1.00 92.12 304 ALA A N 1
ATOM 2454 C CA . ALA A 1 304 ? -10.506 -4.039 21.016 1.00 92.12 304 ALA A CA 1
ATOM 2455 C C . ALA A 1 304 ? -10.434 -3.183 22.305 1.00 92.12 304 ALA A C 1
ATOM 2457 O O . ALA A 1 304 ? -10.834 -2.011 22.299 1.00 92.12 304 ALA A O 1
ATOM 2458 N N . PRO A 1 305 ? -9.955 -3.744 23.434 1.00 93.38 305 PRO A N 1
ATOM 2459 C CA . PRO A 1 305 ? -9.974 -3.057 24.727 1.00 93.38 305 PRO A CA 1
ATOM 2460 C C . PRO A 1 305 ? -9.138 -1.769 24.735 1.00 93.38 305 PRO A C 1
ATOM 2462 O O . PRO A 1 305 ? -9.473 -0.817 25.436 1.00 93.38 305 PRO A O 1
ATOM 2465 N N . ASP A 1 306 ? -8.089 -1.692 23.911 1.00 92.31 306 ASP A N 1
ATOM 2466 C CA . ASP A 1 306 ? -7.262 -0.493 23.743 1.00 92.31 306 ASP A CA 1
ATOM 2467 C C . ASP A 1 306 ? -8.055 0.689 23.164 1.00 92.31 306 ASP A C 1
ATOM 2469 O O . ASP A 1 306 ? -7.861 1.839 23.565 1.00 92.31 306 ASP A O 1
ATOM 2473 N N . VAL A 1 307 ? -8.979 0.410 22.241 1.00 92.56 307 VAL A N 1
ATOM 2474 C CA . VAL A 1 307 ? -9.870 1.414 21.650 1.00 92.56 307 VAL A CA 1
ATOM 2475 C C . VAL A 1 307 ? -10.833 1.946 22.703 1.00 92.56 307 VAL A C 1
ATOM 2477 O O . VAL A 1 307 ? -11.011 3.160 22.806 1.00 92.56 307 VAL A O 1
ATOM 2480 N N . LEU A 1 308 ? -11.419 1.054 23.507 1.00 93.25 308 LEU A N 1
ATOM 2481 C CA . LEU A 1 308 ? -12.337 1.441 24.575 1.00 93.25 308 LEU A CA 1
ATOM 2482 C C . LEU A 1 308 ? -11.637 2.302 25.635 1.00 93.25 308 LEU A C 1
ATOM 2484 O O . LEU A 1 308 ? -12.170 3.344 26.016 1.00 93.25 308 LEU A O 1
ATOM 2488 N N . ALA A 1 309 ? -10.425 1.923 26.044 1.00 91.19 309 ALA A N 1
ATOM 2489 C CA . ALA A 1 309 ? -9.629 2.681 27.005 1.00 91.19 309 ALA A CA 1
ATOM 2490 C C . ALA A 1 309 ? -9.281 4.100 26.503 1.00 91.19 309 ALA A C 1
ATOM 2492 O O . ALA A 1 309 ? -9.375 5.067 27.258 1.00 91.19 309 ALA A O 1
ATOM 2493 N N . ASP A 1 310 ? -8.938 4.267 25.217 1.00 88.69 310 ASP A N 1
ATOM 2494 C CA . ASP A 1 310 ? -8.679 5.590 24.608 1.00 88.69 310 ASP A CA 1
ATOM 2495 C C . ASP A 1 310 ? -9.953 6.447 24.467 1.00 88.69 310 ASP A C 1
ATOM 2497 O O . ASP A 1 310 ? -9.884 7.675 24.399 1.00 88.69 310 ASP A O 1
ATOM 2501 N N . ILE A 1 311 ? -11.134 5.828 24.414 1.00 88.94 311 ILE A N 1
ATOM 2502 C CA . ILE A 1 311 ? -12.412 6.553 24.453 1.00 88.94 311 ILE A CA 1
ATOM 2503 C C . ILE A 1 311 ? -12.744 6.967 25.892 1.00 88.94 311 ILE A C 1
ATOM 2505 O O . ILE A 1 311 ? -13.198 8.089 26.112 1.00 88.94 311 ILE A O 1
ATOM 2509 N N . GLN A 1 312 ? -12.508 6.087 26.868 1.00 86.31 312 GLN A N 1
ATOM 2510 C CA . GLN A 1 312 ? -12.800 6.335 28.282 1.00 86.31 312 GLN A CA 1
ATOM 2511 C C . GLN A 1 312 ? -11.877 7.380 28.907 1.00 86.31 312 GLN A C 1
ATOM 2513 O O . GLN A 1 312 ? -12.368 8.220 29.643 1.00 86.31 312 GLN A O 1
ATOM 2518 N N . SER A 1 313 ? -10.587 7.403 28.559 1.00 74.31 313 SER A N 1
ATOM 2519 C CA . SER A 1 313 ? -9.636 8.416 29.056 1.00 74.31 313 SER A CA 1
ATOM 2520 C C . SER A 1 313 ? -9.927 9.850 28.585 1.00 74.31 313 SER A C 1
ATOM 2522 O O . SER A 1 313 ? -9.239 10.786 28.986 1.00 74.31 313 SER A O 1
ATOM 2524 N N . LYS A 1 314 ? -10.912 10.026 27.695 1.00 59.78 314 LYS A N 1
ATOM 2525 C CA . LYS A 1 314 ? -11.368 11.321 27.169 1.00 59.78 314 LYS A CA 1
ATOM 2526 C C . LYS A 1 314 ? -12.679 11.804 27.795 1.00 59.78 314 LYS A C 1
ATOM 2528 O O . LYS A 1 314 ? -13.112 12.897 27.434 1.00 59.78 314 LYS A O 1
ATOM 2533 N N . ARG A 1 315 ? -13.316 10.993 28.644 1.00 48.56 315 ARG A N 1
ATOM 2534 C CA . ARG A 1 315 ? -14.415 11.423 29.518 1.00 48.56 315 ARG A CA 1
ATOM 2535 C C . ARG A 1 315 ? -13.839 11.864 30.852 1.00 48.56 315 ARG A C 1
ATOM 2537 O O . ARG A 1 315 ? -14.388 12.845 31.385 1.00 48.56 315 ARG A O 1
#

Foldseek 3Di:
DPPQDPCNVQVLLVVLVVVLVVVLCCCLVVLFDFDPVLLVVQVVCCVVPVFQLSCSDDDPDPVQVVCCQFAGHDCVSGHVRVVVSLVPRLVVVVVLVVVLVVVLVVCCVVVNAAEFDDPDFVQKDFQDDPVRLVLVVVLLVLLVLLVVLVNCQSPVVVVVHDPVNVVSVVSNLVSLVVCVVSLVLVLLQQPQCCCVVVVDPCSLRSHGFFDDDSSRVSVSVLLNVLSCLQSVLSVVLVVLPDDPPNGSRCPNVNSSSVSSNVSSSSSNVSVVVVVCCNQPTRYPCNVVCSVVSMDRLSSCVVPPVRRSVSSVVVD

Sequence (315 aa):
MQSNTFFTRNRAYILTLLGLGVVGFIFVAFMMIMDWEYFVKFPLHVILSGDTRGVLVEPTSNYQAMVNAAFGPSYNAIAPEIIRASNERQEFIWWVFVAEIAIFCFMYVKYGRKVAVVTNPSDEVEVFNIFHRAVIWLNIVVIVSLIITGFNITWGMRSGGGEVAFFLRGSHEMLGLVWLPLWFAMSVIAFKDAKILFNNSMTKKLILKGSYTPMKRVIFIVFILMGASLLFSGITIWYLHPDAYTHSEFIQLKRYLIYVHFGASVLIMFFLMDFVYSVMIAVKGNLKGLISGKYPREHLAQLAPDVLADIQSKR

InterPro domains:
  IPR011577 Cytochrome b561, bacterial/Ni-hydrogenase [PF01292] (128-279)
  IPR016174 Di-haem cytochrome, transmembrane [SSF81342] (122-313)

pLDDT: mean 83.52, std 11.26, range [44.06, 95.81]

Secondary structure (DSSP, 8-state):
-----HHHHHHHHHHHHHHHHHHHHHHHHHH----HHHHHHHHHHHHHH---S---S--SSHHHHHHHHHH-S-GGGTSHHHHHHHHHHHHHHHHHHHHHHHHHHHHHHHH--B----S-TT-EEE-S-HHHHHHHHHHHHHHHHHHHHHHHHHTTTTTT-HHHHHHHHHHHHHHHHHHHHHHHHHHHHT-TTHHHHS-SHHHHHHSPSS---HHHHHHHHHHHHHHHHHHHHHHHHHHT---TT--HHHHHHHHHHHHHHHHHHHHHHHHHHHHHHIIIIIBTTHHHHHHHSEEEHHHHHHH-HHHHHHHHTT-

Organism: Sulfurimonas denitrificans (strain ATCC 33889 / DSM 1251) (NCBI:txid326298)